Protein AF-A0A955BHY4-F1 (afdb_monomer_lite)

Sequence (265 aa):
LHGEVRPVQAACFPPLAINIERQMTSEPHLRPLYDAADTMLAEPGVLSNSILLGFPYADVAEMGSATLVVADNDSALAADGANRLGERMWQMQQSFVAQLVEIDEAIDRALASPGPACLLEMGDNVGGGSPADSTFLAAALHRRRVADSFVCLFDPNSVEQARRAGVGARLRMTVGGKSDDQHGQPIADEFTVLGLYEGRFHEPQPRHGGFTNYDQGATAIVRCNAGLTVMLTSRRMPPFSLRQLTSCGLEPTQFRILVAKGVNA

Foldseek 3Di:
DPPPFDKDKDKDFQAAAFDPLLPPCPDPLNVVLVVLQVVLCPDPFWPHKDWANAQCPDPDPSGGIMIMTIGGVDNPSNHVSNVVSSVVVNVSRVSRDDDDDDLVRQVVVLLPDPFEAEAEPAVQAVVSVHPQQACPNVVVCLVVLPAQEEEEHADQPVLVVLVVQDAQGKDWDFGGPPPDVRRDGTDTAIKGWHFKDQQWDADPFAWPPRDGIDGQGIWTWIAGPSRYIYIYGNHDDACRDPCSQVVGVHDSRSGSYYYGHHNDD

Structure (mmCIF, N/CA/C/O backbone):
data_AF-A0A955BHY4-F1
#
_entry.id   AF-A0A955BHY4-F1
#
loop_
_atom_site.group_PDB
_atom_site.id
_atom_site.type_symbol
_atom_site.label_atom_id
_atom_site.label_alt_id
_atom_site.label_comp_id
_atom_site.label_asym_id
_atom_site.label_entity_id
_atom_site.label_seq_id
_atom_site.pdbx_PDB_ins_code
_atom_site.Cartn_x
_atom_site.Cartn_y
_atom_site.Cartn_z
_atom_site.occupancy
_atom_site.B_iso_or_equiv
_atom_site.auth_seq_id
_atom_site.auth_comp_id
_atom_site.auth_asym_id
_atom_site.auth_atom_id
_atom_site.pdbx_PDB_model_num
ATOM 1 N N . LEU A 1 1 ? 13.225 14.559 -33.178 1.00 70.06 1 LEU A N 1
ATOM 2 C CA . LEU A 1 1 ? 12.464 15.449 -34.096 1.00 70.06 1 LEU A CA 1
ATOM 3 C C . LEU A 1 1 ? 13.356 16.121 -35.143 1.00 70.06 1 LEU A C 1
ATOM 5 O O . LEU A 1 1 ? 12.912 16.255 -36.271 1.00 70.06 1 LEU A O 1
ATOM 9 N N . HIS A 1 2 ? 14.609 16.465 -34.820 1.00 90.06 2 HIS A N 1
ATOM 10 C CA . HIS A 1 2 ? 15.578 17.035 -35.774 1.00 90.06 2 HIS A CA 1
ATOM 11 C C . HIS A 1 2 ? 16.194 16.032 -36.776 1.00 90.06 2 HIS A C 1
ATOM 13 O O . HIS A 1 2 ? 16.928 16.441 -37.665 1.00 90.06 2 HIS A O 1
ATOM 19 N N . GLY A 1 3 ? 15.887 14.731 -36.668 1.00 89.25 3 GLY A N 1
ATOM 20 C CA . GLY A 1 3 ? 16.383 13.694 -37.589 1.00 89.25 3 GLY A CA 1
ATOM 21 C C . GLY A 1 3 ? 17.824 13.234 -37.340 1.00 89.25 3 GLY A C 1
ATOM 22 O O . GLY A 1 3 ? 18.375 12.516 -38.167 1.00 89.25 3 GLY A O 1
ATOM 23 N N . GLU A 1 4 ? 18.416 13.636 -36.214 1.00 94.25 4 GLU A N 1
ATOM 24 C CA . GLU A 1 4 ? 19.804 13.332 -35.830 1.00 94.25 4 GLU A CA 1
ATOM 25 C C . GLU A 1 4 ? 20.015 11.872 -35.409 1.00 94.25 4 GLU A C 1
ATOM 27 O O . GLU A 1 4 ? 21.121 11.364 -35.525 1.00 94.25 4 GLU A O 1
ATOM 32 N N . VAL A 1 5 ? 18.946 11.204 -34.967 1.00 95.69 5 VAL A N 1
ATOM 33 C CA . VAL A 1 5 ? 18.917 9.782 -34.603 1.00 95.69 5 VAL A CA 1
ATOM 34 C C . VAL A 1 5 ? 17.773 9.082 -35.334 1.00 95.69 5 VAL A C 1
ATOM 36 O O . VAL A 1 5 ? 16.725 9.685 -35.603 1.00 95.69 5 VAL A O 1
ATOM 39 N N . ARG A 1 6 ? 17.952 7.797 -35.632 1.00 96.88 6 ARG A N 1
ATOM 40 C CA . ARG A 1 6 ? 16.959 6.886 -36.214 1.00 96.88 6 ARG A CA 1
ATOM 41 C C . ARG A 1 6 ? 16.679 5.760 -35.213 1.00 96.88 6 ARG A C 1
ATOM 43 O O . ARG A 1 6 ? 17.235 4.673 -35.346 1.00 96.88 6 ARG A O 1
ATOM 50 N N . PRO A 1 7 ? 15.838 6.003 -34.197 1.00 97.69 7 PRO A N 1
ATOM 51 C CA . PRO A 1 7 ? 15.624 5.042 -33.127 1.00 97.69 7 PRO A CA 1
ATOM 52 C C . PRO A 1 7 ? 15.001 3.747 -33.657 1.00 97.69 7 PRO A C 1
ATOM 54 O O . PRO A 1 7 ? 13.982 3.766 -34.349 1.00 97.69 7 PRO A O 1
ATOM 57 N N . VAL A 1 8 ? 15.603 2.625 -33.284 1.00 98.38 8 VAL A N 1
ATOM 58 C CA . VAL A 1 8 ? 15.072 1.269 -33.449 1.00 98.38 8 VAL A CA 1
ATOM 59 C C . VAL A 1 8 ? 15.015 0.607 -32.080 1.00 98.38 8 VAL A C 1
ATOM 61 O O . VAL A 1 8 ? 15.827 0.915 -31.212 1.00 98.38 8 VAL A O 1
ATOM 64 N N . GLN A 1 9 ? 14.047 -0.280 -31.864 1.00 98.50 9 GLN A N 1
ATOM 65 C CA . GLN A 1 9 ? 13.826 -0.892 -30.556 1.00 98.50 9 GLN A CA 1
ATOM 66 C C . GLN A 1 9 ? 13.678 -2.404 -30.656 1.00 98.50 9 GLN A C 1
ATOM 68 O O . GLN A 1 9 ? 13.140 -2.918 -31.639 1.00 98.50 9 GLN A O 1
ATOM 73 N N . ALA A 1 10 ? 14.098 -3.097 -29.606 1.00 98.75 10 ALA A N 1
ATOM 74 C CA . ALA A 1 10 ? 13.847 -4.516 -29.416 1.00 98.75 10 ALA A CA 1
ATOM 75 C C . ALA A 1 10 ? 13.500 -4.786 -27.952 1.00 98.75 10 ALA A C 1
ATOM 77 O O . ALA A 1 10 ? 13.927 -4.051 -27.059 1.00 98.75 10 ALA A O 1
ATOM 78 N N . ALA A 1 11 ? 12.718 -5.838 -27.721 1.00 98.31 11 ALA A N 1
ATOM 79 C CA . ALA A 1 11 ? 12.292 -6.245 -26.393 1.00 98.31 11 ALA A CA 1
ATOM 80 C C . ALA A 1 11 ? 12.569 -7.731 -26.150 1.00 98.31 11 ALA A C 1
ATOM 82 O O . ALA A 1 11 ? 12.515 -8.535 -27.082 1.00 98.31 11 ALA A O 1
ATOM 83 N N . CYS A 1 12 ? 12.825 -8.080 -24.892 1.00 98.25 12 CYS A N 1
ATOM 84 C CA . CYS A 1 12 ? 12.909 -9.453 -24.408 1.00 98.25 12 CYS A CA 1
ATOM 85 C C . CYS A 1 12 ? 11.803 -9.687 -23.371 1.00 98.25 12 CYS A C 1
ATOM 87 O O . CYS A 1 12 ? 11.542 -8.820 -22.536 1.00 98.25 12 CYS A O 1
ATOM 89 N N . PHE A 1 13 ? 11.164 -10.857 -23.425 1.00 97.06 13 PHE A N 1
ATOM 90 C CA . PHE A 1 13 ? 10.025 -11.236 -22.581 1.00 97.06 13 PHE A CA 1
ATOM 91 C C . PHE A 1 13 ? 10.371 -12.504 -21.787 1.00 97.06 13 PHE A C 1
ATOM 93 O O . PHE A 1 13 ? 9.958 -13.603 -22.172 1.00 97.06 13 PHE A O 1
ATOM 100 N N . PRO A 1 14 ? 11.200 -12.406 -20.731 1.00 95.75 14 PRO A N 1
ATOM 101 C CA . PRO A 1 14 ? 11.510 -13.558 -19.897 1.00 95.75 14 PRO A CA 1
ATOM 102 C C . PRO A 1 14 ? 10.225 -14.106 -19.244 1.00 95.75 14 PRO A C 1
ATOM 104 O O . PRO A 1 14 ? 9.412 -13.320 -18.754 1.00 95.75 14 PRO A O 1
ATOM 107 N N . PRO A 1 15 ? 10.024 -15.437 -19.200 1.00 92.00 15 PRO A N 1
ATOM 108 C CA . PRO A 1 15 ? 8.783 -16.049 -18.722 1.00 92.00 15 PRO A CA 1
ATOM 109 C C . PRO A 1 15 ? 8.729 -16.091 -17.187 1.00 92.00 15 PRO A C 1
ATOM 111 O O . PRO A 1 15 ? 8.699 -17.160 -16.579 1.00 92.00 15 PRO A O 1
ATOM 114 N N . LEU A 1 16 ? 8.762 -14.924 -16.547 1.00 93.44 16 LEU A N 1
ATOM 115 C CA . LEU A 1 16 ? 8.724 -14.772 -15.096 1.00 93.44 16 LEU A CA 1
ATOM 116 C C . LEU A 1 16 ? 7.720 -13.694 -14.681 1.00 93.44 16 LEU A C 1
ATOM 118 O O . LEU A 1 16 ? 7.457 -12.744 -15.418 1.00 93.44 16 LEU A O 1
ATOM 122 N N . ALA A 1 17 ? 7.202 -13.843 -13.464 1.00 93.06 17 ALA A N 1
ATOM 123 C CA . ALA A 1 17 ? 6.428 -12.828 -12.765 1.00 93.06 17 ALA A CA 1
ATOM 124 C C . ALA A 1 17 ? 7.152 -12.468 -11.464 1.00 93.06 17 ALA A C 1
ATOM 126 O O . ALA A 1 17 ? 7.609 -13.348 -10.732 1.00 93.06 17 ALA A O 1
ATOM 127 N N . ILE A 1 18 ? 7.259 -11.172 -11.177 1.00 94.50 18 ILE A N 1
ATOM 128 C CA . ILE A 1 18 ? 7.928 -10.655 -9.980 1.00 94.50 18 ILE A CA 1
ATOM 129 C C . ILE A 1 18 ? 6.861 -10.343 -8.942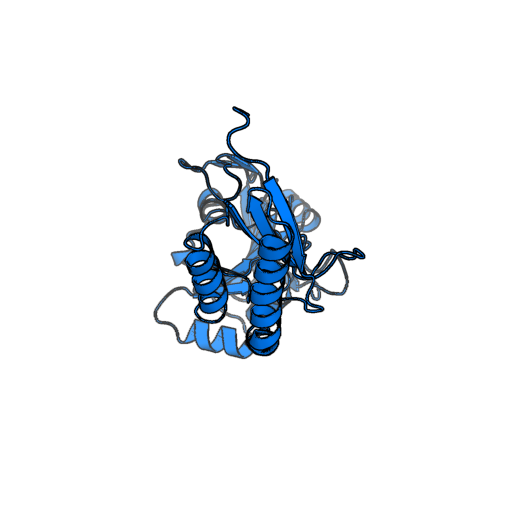 1.00 94.50 18 ILE A C 1
ATOM 131 O O . ILE A 1 18 ? 5.950 -9.554 -9.210 1.00 94.50 18 ILE A O 1
ATOM 135 N N . ASN A 1 19 ? 6.977 -10.938 -7.753 1.00 93.38 19 ASN A N 1
ATOM 136 C CA . ASN A 1 19 ? 6.062 -10.624 -6.663 1.00 93.38 19 ASN A CA 1
ATOM 137 C C . ASN A 1 19 ? 6.138 -9.125 -6.327 1.00 93.38 19 ASN A C 1
ATOM 139 O O . ASN A 1 19 ? 7.227 -8.556 -6.308 1.00 93.38 19 ASN A O 1
ATOM 143 N N . ILE A 1 20 ? 4.999 -8.487 -6.045 1.00 91.12 20 ILE A N 1
ATOM 144 C CA . ILE A 1 20 ? 4.932 -7.040 -5.802 1.00 91.12 20 ILE A CA 1
ATOM 145 C C . ILE A 1 20 ? 5.844 -6.577 -4.651 1.00 91.12 20 ILE A C 1
ATOM 147 O O . ILE A 1 20 ? 6.414 -5.492 -4.741 1.00 91.12 20 ILE A O 1
ATOM 151 N N . GLU A 1 21 ? 6.052 -7.409 -3.618 1.00 91.88 21 GLU A N 1
ATOM 152 C CA . GLU A 1 21 ? 6.992 -7.140 -2.508 1.00 91.88 21 GLU A CA 1
ATOM 153 C C . GLU A 1 21 ? 8.424 -6.958 -3.009 1.00 91.88 21 GLU A C 1
ATOM 155 O O . GLU A 1 21 ? 9.203 -6.178 -2.471 1.00 91.88 21 GLU A O 1
ATOM 160 N N . ARG A 1 22 ? 8.756 -7.614 -4.117 1.00 93.44 22 ARG A N 1
ATOM 161 C CA . ARG A 1 22 ? 10.078 -7.580 -4.721 1.00 93.44 22 ARG A CA 1
ATOM 162 C C . ARG A 1 22 ? 10.234 -6.512 -5.791 1.00 93.44 22 ARG A C 1
ATOM 164 O O . ARG A 1 22 ? 11.262 -6.525 -6.455 1.00 93.44 22 ARG A O 1
ATOM 171 N N . GLN A 1 23 ? 9.292 -5.582 -5.958 1.00 93.50 23 GLN A N 1
ATOM 172 C CA . GLN A 1 23 ? 9.355 -4.564 -7.017 1.00 93.50 23 GLN A CA 1
ATOM 173 C C . GLN A 1 23 ? 9.966 -3.210 -6.601 1.00 93.50 23 GLN A C 1
ATOM 175 O O . GLN A 1 23 ? 10.068 -2.305 -7.429 1.00 93.50 23 GLN A O 1
ATOM 180 N N . MET A 1 24 ? 10.409 -3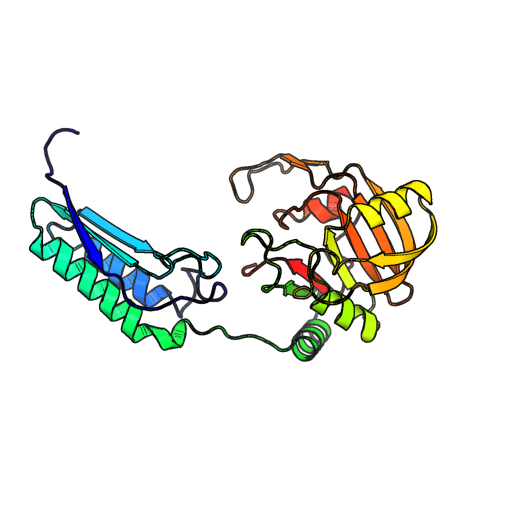.039 -5.348 1.00 91.75 24 MET A N 1
ATOM 181 C CA . MET A 1 24 ? 11.085 -1.806 -4.921 1.00 91.75 24 MET A CA 1
ATOM 182 C C . MET A 1 24 ? 12.490 -1.707 -5.539 1.00 91.75 24 MET A C 1
ATOM 184 O O . MET A 1 24 ? 13.396 -2.463 -5.197 1.00 91.75 24 MET A O 1
ATOM 188 N N . THR A 1 25 ? 12.684 -0.757 -6.455 1.00 92.31 25 THR A N 1
ATOM 189 C CA . THR A 1 25 ? 13.892 -0.670 -7.299 1.00 92.31 25 THR A CA 1
ATOM 190 C C . THR A 1 25 ? 15.172 -0.313 -6.543 1.00 92.31 25 THR A C 1
ATOM 192 O O . THR A 1 25 ? 16.267 -0.603 -7.021 1.00 92.31 25 THR A O 1
ATOM 195 N N . SER A 1 26 ? 15.056 0.287 -5.356 1.00 90.56 26 SER A N 1
ATOM 196 C CA . SER A 1 26 ? 16.191 0.616 -4.489 1.00 90.56 26 SER A CA 1
ATOM 197 C C . SER A 1 26 ? 16.675 -0.551 -3.624 1.00 90.56 26 SER A C 1
ATOM 199 O O . SER A 1 26 ? 17.729 -0.435 -3.001 1.00 90.56 26 SER A O 1
ATOM 201 N N . GLU A 1 27 ? 15.926 -1.655 -3.554 1.00 92.00 27 GLU A N 1
ATOM 202 C CA . GLU A 1 27 ? 16.271 -2.795 -2.703 1.00 92.00 27 GLU A CA 1
ATOM 203 C C . GLU A 1 27 ? 17.402 -3.656 -3.306 1.00 92.00 27 GLU A C 1
ATOM 205 O O . GLU A 1 27 ? 17.502 -3.799 -4.534 1.00 92.00 27 GLU A O 1
ATOM 210 N N . PRO A 1 28 ? 18.254 -4.289 -2.472 1.00 93.19 28 PRO A N 1
ATOM 211 C CA . PRO A 1 28 ? 19.425 -5.035 -2.934 1.00 93.19 28 PRO A CA 1
ATOM 212 C C . PRO A 1 28 ? 19.122 -6.192 -3.890 1.00 93.19 28 PRO A C 1
ATOM 214 O O . PRO A 1 28 ? 19.986 -6.554 -4.687 1.00 93.19 28 PRO A O 1
ATOM 217 N N . HIS A 1 29 ? 17.927 -6.788 -3.830 1.00 92.00 29 HIS A N 1
ATOM 218 C CA . HIS A 1 29 ? 17.557 -7.911 -4.698 1.00 92.00 29 HIS A CA 1
ATOM 219 C C . HIS A 1 29 ? 17.237 -7.491 -6.137 1.00 92.00 29 HIS A C 1
ATOM 221 O O . HIS A 1 29 ? 17.309 -8.342 -7.024 1.00 92.00 29 HIS A O 1
ATOM 227 N N . LEU A 1 30 ? 16.903 -6.214 -6.375 1.00 92.94 30 LEU A N 1
ATOM 228 C CA . LEU A 1 30 ? 16.622 -5.654 -7.704 1.00 92.94 30 LEU A CA 1
ATOM 229 C C . LEU A 1 30 ? 17.738 -4.754 -8.226 1.00 92.94 30 LEU A C 1
ATOM 231 O O . LEU A 1 30 ? 17.970 -4.707 -9.435 1.00 92.94 30 LEU A O 1
ATOM 235 N N . ARG A 1 31 ? 18.450 -4.063 -7.333 1.00 95.06 31 ARG A N 1
ATOM 236 C CA . ARG A 1 31 ? 19.495 -3.096 -7.684 1.00 95.06 31 ARG A CA 1
ATOM 237 C C . ARG A 1 31 ? 20.509 -3.599 -8.731 1.00 95.06 31 ARG A C 1
ATOM 239 O O . ARG A 1 31 ? 20.754 -2.861 -9.682 1.00 95.06 31 ARG A O 1
ATOM 246 N N . PRO A 1 32 ? 21.020 -4.849 -8.681 1.00 95.81 32 PRO A N 1
ATOM 247 C CA . PRO A 1 32 ? 21.962 -5.348 -9.685 1.00 95.81 32 PRO A CA 1
ATOM 248 C C . PRO A 1 32 ? 21.421 -5.408 -11.121 1.00 95.81 32 PRO A C 1
ATOM 250 O O . PRO A 1 32 ? 22.225 -5.510 -12.053 1.00 95.81 32 PRO A O 1
ATOM 253 N N . LEU A 1 33 ? 20.098 -5.422 -11.318 1.00 96.75 33 LEU A N 1
ATOM 254 C CA . LEU A 1 33 ? 19.471 -5.363 -12.641 1.00 96.75 33 LEU A CA 1
ATOM 255 C C . LEU A 1 33 ? 19.480 -3.928 -13.182 1.00 96.75 33 LEU A C 1
ATOM 257 O O . LEU A 1 33 ? 19.831 -3.718 -14.340 1.00 96.75 33 LEU A O 1
ATOM 261 N N . TYR A 1 34 ? 19.166 -2.950 -12.328 1.00 96.88 34 TYR A N 1
ATOM 262 C CA . TYR A 1 34 ? 19.205 -1.529 -12.678 1.00 96.88 34 TYR A CA 1
ATOM 263 C C . TYR A 1 34 ? 20.638 -1.024 -12.880 1.00 96.88 34 TYR A C 1
ATOM 265 O O . TYR A 1 34 ? 20.888 -0.347 -13.867 1.00 96.88 34 TYR A O 1
ATOM 273 N N . ASP A 1 35 ? 21.606 -1.460 -12.067 1.00 97.06 35 ASP A N 1
ATOM 274 C CA . ASP A 1 35 ? 23.026 -1.129 -12.278 1.00 97.06 35 ASP A CA 1
ATOM 275 C C . ASP A 1 35 ? 23.525 -1.615 -13.662 1.00 97.06 35 ASP A C 1
ATOM 277 O O . ASP A 1 35 ? 24.334 -0.958 -14.324 1.00 97.06 35 ASP A O 1
ATOM 281 N N . ALA A 1 36 ? 23.035 -2.773 -14.126 1.00 97.69 36 ALA A N 1
ATOM 282 C CA . ALA A 1 36 ? 23.360 -3.303 -15.452 1.00 97.69 36 ALA A CA 1
ATOM 283 C C . ALA A 1 36 ? 22.698 -2.495 -16.579 1.00 97.69 36 ALA A C 1
ATOM 285 O O . ALA A 1 36 ? 23.328 -2.261 -17.611 1.00 97.69 36 ALA A O 1
ATOM 286 N N . ALA A 1 37 ? 21.459 -2.045 -16.375 1.00 98.00 37 ALA A N 1
ATOM 287 C CA . ALA A 1 37 ? 20.775 -1.143 -17.293 1.00 98.00 37 ALA A CA 1
ATOM 288 C C . ALA A 1 37 ? 21.479 0.223 -17.375 1.00 98.00 37 ALA A C 1
ATOM 290 O O . ALA A 1 37 ? 21.737 0.704 -18.476 1.00 98.00 37 ALA A O 1
ATOM 291 N N . ASP A 1 38 ? 21.890 0.801 -16.247 1.00 98.06 38 ASP A N 1
ATOM 292 C CA . ASP A 1 38 ? 22.629 2.068 -16.212 1.00 98.06 38 ASP A CA 1
ATOM 293 C C . ASP A 1 38 ? 23.987 1.952 -16.916 1.00 98.06 38 ASP A C 1
ATOM 295 O O . ASP A 1 38 ? 24.368 2.823 -17.696 1.00 98.06 38 ASP A O 1
ATOM 299 N N . THR A 1 39 ? 24.699 0.839 -16.708 1.00 98.38 39 THR A N 1
ATOM 300 C CA . THR A 1 39 ? 25.969 0.567 -17.401 1.00 98.38 39 THR A CA 1
ATOM 301 C C . THR A 1 39 ? 25.778 0.497 -18.919 1.00 98.38 39 THR A C 1
ATOM 303 O O . THR A 1 39 ? 26.589 1.040 -19.667 1.00 98.38 39 THR A O 1
ATOM 306 N N . MET A 1 40 ? 24.691 -0.127 -19.385 1.00 98.50 40 MET A N 1
ATOM 307 C CA . MET A 1 40 ? 24.377 -0.253 -20.812 1.00 98.50 40 MET A CA 1
ATOM 308 C C . MET A 1 40 ? 24.132 1.102 -21.490 1.00 98.50 40 MET A C 1
ATOM 310 O O . MET A 1 40 ? 24.411 1.241 -22.676 1.00 98.50 40 MET A O 1
ATOM 314 N N . LEU A 1 41 ? 23.663 2.122 -20.762 1.00 98.25 41 LEU A N 1
ATOM 315 C CA . LEU A 1 41 ? 23.465 3.467 -21.322 1.00 98.25 41 LEU A CA 1
ATOM 316 C C . LEU A 1 41 ? 24.779 4.152 -21.736 1.00 98.25 41 LEU A C 1
ATOM 318 O O . LEU A 1 41 ? 24.745 5.135 -22.473 1.00 98.25 41 LEU A O 1
ATOM 322 N N . ALA A 1 42 ? 25.932 3.653 -21.283 1.00 98.00 42 ALA A N 1
ATOM 323 C CA . ALA A 1 42 ? 27.241 4.134 -21.720 1.00 98.00 42 ALA A CA 1
ATOM 324 C C . ALA A 1 42 ? 27.733 3.468 -23.022 1.00 98.00 42 ALA A C 1
ATOM 326 O O . ALA A 1 42 ? 28.757 3.886 -23.568 1.00 98.00 42 ALA A O 1
ATOM 327 N N . GLU A 1 43 ? 27.047 2.432 -23.518 1.00 97.75 43 GLU A N 1
ATOM 328 C CA . GLU A 1 43 ? 27.421 1.735 -24.750 1.00 97.75 43 GLU A CA 1
ATOM 329 C C . GLU A 1 43 ? 27.104 2.613 -25.980 1.00 97.75 43 GLU A C 1
ATOM 331 O O . GLU A 1 43 ? 25.964 3.059 -26.146 1.00 97.75 43 GLU A O 1
ATOM 336 N N . PRO A 1 44 ? 28.083 2.884 -26.870 1.00 97.94 44 PRO A N 1
ATOM 337 C CA . PRO A 1 44 ? 27.847 3.701 -28.057 1.00 97.94 44 PRO A CA 1
ATOM 338 C C . PRO A 1 44 ? 26.704 3.154 -28.919 1.00 97.94 44 PRO A C 1
ATOM 340 O O . PRO A 1 44 ? 26.708 1.986 -29.297 1.00 97.94 44 PRO A O 1
ATOM 343 N N . GLY A 1 45 ? 25.746 4.018 -29.256 1.00 97.69 45 GLY A N 1
ATOM 344 C CA . GLY A 1 45 ? 24.576 3.661 -30.062 1.00 97.69 45 GLY A CA 1
ATOM 345 C C . GLY A 1 45 ? 23.341 3.268 -29.249 1.00 97.69 45 GLY A C 1
ATOM 346 O O . GLY A 1 45 ? 22.249 3.280 -29.814 1.00 97.69 45 GLY A O 1
ATOM 347 N N . VAL A 1 46 ? 23.460 3.000 -27.942 1.00 98.56 46 VAL A N 1
ATOM 348 C CA . VAL A 1 46 ? 22.295 2.833 -27.057 1.00 98.56 46 VAL A CA 1
ATOM 349 C C . VAL A 1 46 ? 21.717 4.207 -26.722 1.00 98.56 46 VAL A C 1
ATOM 351 O O . VAL A 1 46 ? 22.402 5.084 -26.206 1.00 98.56 46 VAL A O 1
ATOM 354 N N . LEU A 1 47 ? 20.433 4.400 -27.021 1.00 98.31 47 LEU A N 1
ATOM 355 C CA . LEU A 1 47 ? 19.705 5.643 -26.757 1.00 98.31 47 LEU A CA 1
ATOM 356 C C . LEU A 1 47 ? 18.938 5.589 -25.433 1.00 98.31 47 LEU A C 1
ATOM 358 O O . LEU A 1 47 ? 18.794 6.604 -24.756 1.00 98.31 47 LEU A O 1
ATOM 362 N N . SER A 1 48 ? 18.387 4.424 -25.092 1.00 98.56 48 SER A N 1
ATOM 363 C CA . SER A 1 48 ? 17.606 4.219 -23.872 1.00 98.56 48 SER A CA 1
ATOM 364 C C . SER A 1 48 ? 17.419 2.730 -23.589 1.00 98.56 48 SER A C 1
ATOM 366 O O . SER A 1 48 ? 17.523 1.896 -24.490 1.00 98.56 48 SER A O 1
ATOM 368 N N . ASN A 1 49 ? 17.074 2.401 -22.349 1.00 98.62 49 ASN A N 1
ATOM 369 C CA . ASN A 1 49 ? 16.541 1.101 -21.985 1.00 98.62 49 ASN A CA 1
ATOM 370 C C . ASN A 1 49 ? 15.416 1.244 -20.949 1.00 98.62 49 ASN A C 1
ATOM 372 O O . ASN A 1 49 ? 15.193 2.307 -20.368 1.00 98.62 49 ASN A O 1
ATOM 376 N N . SER A 1 50 ? 14.638 0.183 -20.768 1.00 98.38 50 SER A N 1
ATOM 377 C CA . SER A 1 50 ? 13.573 0.116 -19.773 1.00 98.38 50 SER A CA 1
ATOM 378 C C . SER A 1 50 ? 13.449 -1.298 -19.228 1.00 98.38 50 SER A C 1
ATOM 380 O O . SER A 1 50 ? 13.507 -2.275 -19.976 1.00 98.38 50 SER A O 1
ATOM 382 N N . ILE A 1 51 ? 13.243 -1.391 -17.917 1.00 98.00 51 ILE A N 1
ATOM 383 C CA . ILE A 1 51 ? 12.925 -2.626 -17.204 1.00 98.00 51 ILE A CA 1
ATOM 384 C C . ILE A 1 51 ? 11.459 -2.542 -16.784 1.00 98.00 51 ILE A C 1
ATOM 386 O O . ILE A 1 51 ? 11.074 -1.654 -16.024 1.00 98.00 51 ILE A O 1
ATOM 390 N N . LEU A 1 52 ? 10.645 -3.468 -17.280 1.00 96.81 52 LEU A N 1
ATOM 391 C CA . LEU A 1 52 ? 9.234 -3.593 -16.954 1.00 96.81 52 LEU A CA 1
ATOM 392 C C . LEU A 1 52 ? 9.074 -4.800 -16.029 1.00 96.81 52 LEU A C 1
ATOM 394 O O . LEU A 1 52 ? 9.207 -5.940 -16.463 1.00 96.81 52 LEU A O 1
ATOM 398 N N . LEU A 1 53 ? 8.796 -4.554 -14.748 1.00 95.88 53 LEU A N 1
ATOM 399 C CA . LEU A 1 53 ? 8.660 -5.622 -13.746 1.00 95.88 53 LEU A CA 1
ATOM 400 C C . LEU A 1 53 ? 7.321 -6.373 -13.851 1.00 95.88 53 LEU A C 1
ATOM 402 O O . LEU A 1 53 ? 7.199 -7.486 -13.344 1.00 95.88 53 LEU A O 1
ATOM 406 N N . GLY A 1 54 ? 6.347 -5.792 -14.556 1.00 93.88 54 GLY A N 1
ATOM 407 C CA . GLY A 1 54 ? 5.008 -6.349 -14.726 1.00 93.88 54 GLY A CA 1
ATOM 408 C C . GLY A 1 54 ? 4.080 -6.053 -13.550 1.00 93.88 54 GLY A C 1
ATOM 409 O O . GLY A 1 54 ? 4.507 -5.613 -12.482 1.00 93.88 54 GLY A O 1
ATOM 410 N N . PHE A 1 55 ? 2.788 -6.303 -13.751 1.00 93.50 55 PHE A N 1
ATOM 411 C CA . PHE A 1 55 ? 1.774 -6.196 -12.707 1.00 93.50 55 PHE A CA 1
ATOM 412 C C . PHE A 1 55 ? 1.176 -7.587 -12.450 1.00 93.50 55 PHE A C 1
ATOM 414 O O . PHE A 1 55 ? 0.339 -8.032 -13.236 1.00 93.50 55 PHE A O 1
ATOM 421 N N . PRO A 1 56 ? 1.601 -8.295 -11.383 1.00 91.50 56 PRO A N 1
ATOM 422 C CA . PRO A 1 56 ? 1.280 -9.714 -11.191 1.00 91.50 56 PRO A CA 1
ATOM 423 C C . PRO A 1 56 ? -0.206 -9.990 -10.907 1.00 91.50 56 PRO A C 1
ATOM 425 O O . PRO A 1 56 ? -0.607 -11.147 -10.860 1.00 91.50 56 PRO A O 1
ATOM 428 N N . TYR A 1 57 ? -1.021 -8.947 -10.719 1.00 91.06 57 TYR A N 1
ATOM 429 C CA . TYR A 1 57 ? -2.466 -9.056 -10.502 1.00 91.06 57 TYR A CA 1
ATOM 430 C C . TYR A 1 57 ? -3.295 -8.839 -11.779 1.00 91.06 57 TYR A C 1
ATOM 432 O O . TYR A 1 57 ? -4.522 -8.883 -11.720 1.00 91.06 57 TYR A O 1
ATOM 440 N N . ALA A 1 58 ? -2.663 -8.581 -12.931 1.00 92.56 58 ALA A N 1
ATOM 441 C CA . ALA A 1 58 ? -3.371 -8.467 -14.203 1.00 92.56 58 ALA A CA 1
ATOM 442 C C . ALA A 1 58 ? -3.669 -9.846 -14.806 1.00 92.56 58 ALA A C 1
ATOM 444 O O . ALA A 1 58 ? -2.745 -10.590 -15.127 1.00 92.56 58 ALA A O 1
ATOM 445 N N . ASP A 1 59 ? -4.945 -10.137 -15.059 1.00 93.75 59 ASP A N 1
ATOM 446 C CA . ASP A 1 59 ? -5.368 -11.289 -15.866 1.00 93.75 59 ASP A CA 1
ATOM 447 C C . ASP A 1 59 ? -5.395 -10.914 -17.359 1.00 93.75 59 ASP A C 1
ATOM 449 O O . ASP A 1 59 ? -6.445 -10.653 -17.948 1.00 93.75 59 ASP A O 1
ATOM 453 N N . VAL A 1 60 ? -4.205 -10.771 -17.950 1.00 94.12 60 VAL A N 1
ATOM 454 C CA . VAL A 1 60 ? -4.008 -10.441 -19.373 1.00 94.12 60 VAL A CA 1
ATOM 455 C C . VAL A 1 60 ? -2.917 -11.322 -19.978 1.00 94.12 60 VAL A C 1
ATOM 457 O O . VAL A 1 60 ? -2.018 -11.778 -19.273 1.00 94.12 60 VAL A O 1
ATOM 460 N N . ALA A 1 61 ? -2.965 -11.546 -21.293 1.00 92.25 61 ALA A N 1
ATOM 461 C CA . ALA A 1 61 ? -2.011 -12.415 -21.988 1.00 92.25 61 ALA A CA 1
ATOM 462 C C . ALA A 1 61 ? -0.564 -11.896 -21.915 1.00 92.25 61 ALA A C 1
ATOM 464 O O . ALA A 1 61 ? 0.383 -12.675 -21.953 1.00 92.25 61 ALA A O 1
ATOM 465 N N . GLU A 1 62 ? -0.402 -10.580 -21.798 1.00 90.69 62 GLU A N 1
ATOM 466 C CA . GLU A 1 62 ? 0.873 -9.875 -21.705 1.00 90.69 62 GLU A CA 1
ATOM 467 C C . GLU A 1 62 ? 1.443 -9.835 -20.277 1.00 90.69 62 GLU A C 1
ATOM 469 O O . GLU A 1 62 ? 2.480 -9.207 -20.057 1.00 90.69 62 GLU A O 1
ATOM 474 N N . MET A 1 63 ? 0.775 -10.453 -19.292 1.00 93.88 63 MET A N 1
ATOM 475 C CA . MET A 1 63 ? 1.256 -10.464 -17.912 1.00 93.88 63 MET A CA 1
ATOM 476 C C . MET A 1 63 ? 2.613 -11.170 -17.837 1.00 93.88 63 MET A C 1
ATOM 478 O O . MET A 1 63 ? 2.759 -12.343 -18.178 1.00 93.88 63 MET A O 1
ATOM 482 N N . GLY A 1 64 ? 3.611 -10.424 -17.376 1.00 94.19 64 GLY A N 1
ATOM 483 C CA . GLY A 1 64 ? 4.985 -10.874 -17.224 1.00 94.19 64 GLY A CA 1
ATOM 484 C C . GLY A 1 64 ? 5.926 -9.685 -17.097 1.00 94.19 64 GLY A C 1
ATOM 485 O O . GLY A 1 64 ? 5.495 -8.528 -17.033 1.00 94.19 64 GLY A O 1
ATOM 486 N N . SER A 1 65 ? 7.221 -9.970 -17.054 1.00 96.56 65 SER A N 1
ATOM 487 C CA . SER A 1 65 ? 8.262 -8.946 -17.093 1.00 96.56 65 SER A CA 1
ATOM 488 C C . SER A 1 65 ? 8.848 -8.802 -18.498 1.00 96.56 65 SER A C 1
ATOM 490 O O . SER A 1 65 ? 8.835 -9.735 -19.300 1.00 96.56 65 SER A O 1
ATOM 492 N N . ALA A 1 66 ? 9.378 -7.621 -18.801 1.00 97.44 66 ALA A N 1
ATOM 493 C CA . ALA A 1 66 ? 10.020 -7.343 -20.076 1.00 97.44 66 ALA A CA 1
ATOM 494 C C . ALA A 1 66 ? 11.210 -6.398 -19.914 1.00 97.44 66 ALA A C 1
ATOM 496 O O . ALA A 1 66 ? 11.287 -5.600 -18.978 1.00 97.44 66 ALA A O 1
ATOM 497 N N . THR A 1 67 ? 12.129 -6.459 -20.866 1.00 98.44 67 THR A N 1
ATOM 498 C CA . THR A 1 67 ? 13.189 -5.467 -21.044 1.00 98.44 67 THR A CA 1
ATOM 499 C C . THR A 1 67 ? 13.068 -4.881 -22.440 1.00 98.44 67 THR A C 1
ATOM 501 O O . THR A 1 67 ? 12.722 -5.585 -23.386 1.00 98.44 67 THR A O 1
ATOM 504 N N . LEU A 1 68 ? 13.319 -3.584 -22.576 1.00 98.69 68 LEU A N 1
ATOM 505 C CA . LEU A 1 68 ? 13.265 -2.860 -23.844 1.00 98.69 68 LEU A CA 1
ATOM 506 C C . LEU A 1 68 ? 14.565 -2.080 -23.999 1.00 98.69 68 LEU A C 1
ATOM 508 O O . LEU A 1 68 ? 14.989 -1.414 -23.057 1.00 98.69 68 LEU A O 1
ATOM 512 N N . VAL A 1 69 ? 15.173 -2.130 -25.178 1.00 98.88 69 VAL A N 1
ATOM 513 C CA . VAL A 1 69 ? 16.336 -1.306 -25.522 1.00 98.88 69 VAL 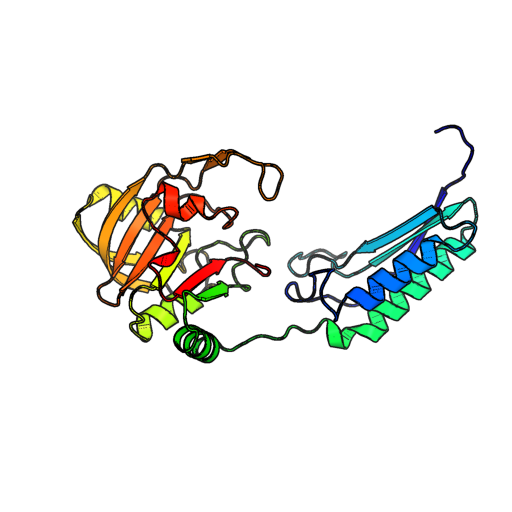A CA 1
ATOM 514 C C . VAL A 1 69 ? 16.050 -0.566 -26.816 1.00 98.88 69 VAL A C 1
ATOM 516 O O . VAL A 1 69 ? 15.499 -1.132 -27.762 1.00 98.88 69 VAL A O 1
ATOM 519 N N . VAL A 1 70 ? 16.420 0.711 -26.838 1.00 98.75 70 VAL A N 1
ATOM 520 C CA . VAL A 1 70 ? 16.334 1.593 -27.999 1.00 98.75 70 VAL A CA 1
ATOM 521 C C . VAL A 1 70 ? 17.753 1.952 -28.421 1.00 98.75 70 VAL A C 1
ATOM 523 O O . VAL A 1 70 ? 18.529 2.444 -27.603 1.00 98.75 70 VAL A O 1
ATOM 526 N N . ALA A 1 71 ? 18.082 1.735 -29.690 1.00 98.69 71 ALA A N 1
ATOM 527 C CA . ALA A 1 71 ? 19.381 2.042 -30.280 1.00 98.69 71 ALA A CA 1
ATOM 528 C C . ALA A 1 71 ? 19.239 2.956 -31.506 1.00 98.69 71 ALA A C 1
ATOM 530 O O . ALA A 1 71 ? 18.158 3.067 -32.088 1.00 98.69 71 ALA A O 1
ATOM 531 N N . ASP A 1 72 ? 20.323 3.614 -31.909 1.00 98.44 72 ASP A N 1
ATOM 532 C CA . ASP A 1 72 ? 20.358 4.466 -33.098 1.00 98.44 72 ASP A CA 1
ATOM 533 C C . ASP A 1 72 ? 20.707 3.662 -34.355 1.00 98.44 72 ASP A C 1
ATOM 535 O O . ASP A 1 72 ? 21.852 3.275 -34.570 1.00 98.44 72 ASP A O 1
ATOM 539 N N . ASN A 1 73 ? 19.704 3.408 -35.195 1.00 97.88 73 ASN A N 1
ATOM 540 C CA . ASN A 1 73 ? 19.812 2.720 -36.482 1.00 97.88 73 ASN A CA 1
ATOM 541 C C . ASN A 1 73 ? 20.483 1.330 -36.434 1.00 97.88 73 ASN A C 1
ATOM 543 O O . ASN A 1 73 ? 20.900 0.820 -37.474 1.00 97.88 73 ASN A O 1
ATOM 547 N N . ASP A 1 74 ? 20.570 0.709 -35.256 1.00 98.50 74 ASP A N 1
ATOM 548 C CA . ASP A 1 74 ? 21.204 -0.591 -35.043 1.00 98.50 74 ASP A CA 1
ATOM 549 C C . ASP A 1 74 ? 20.246 -1.558 -34.332 1.00 98.50 74 ASP A C 1
ATOM 551 O O . ASP A 1 74 ? 20.111 -1.588 -33.108 1.00 98.50 74 ASP A O 1
ATOM 555 N N . SER A 1 75 ? 19.528 -2.354 -35.128 1.00 98.44 75 SER A N 1
ATOM 556 C CA . SER A 1 75 ? 18.563 -3.325 -34.595 1.00 98.44 75 SER A CA 1
ATOM 557 C C . SER A 1 75 ? 19.238 -4.510 -33.901 1.00 98.44 75 SER A C 1
ATOM 559 O O . SER A 1 75 ? 18.618 -5.130 -33.039 1.00 98.44 75 SER A O 1
ATOM 561 N N . ALA A 1 76 ? 20.488 -4.828 -34.258 1.00 98.69 76 ALA A N 1
ATOM 562 C CA . ALA A 1 76 ? 21.229 -5.918 -33.635 1.00 98.69 76 ALA A CA 1
ATOM 563 C C . ALA A 1 76 ? 21.684 -5.518 -32.227 1.00 98.69 76 ALA A C 1
ATOM 565 O O . ALA A 1 76 ? 21.484 -6.292 -31.294 1.00 98.69 76 ALA A O 1
ATOM 566 N N . LEU A 1 77 ? 22.188 -4.289 -32.062 1.00 98.75 77 LEU A N 1
ATOM 567 C CA . LEU A 1 77 ? 22.527 -3.720 -30.757 1.00 98.75 77 LEU A CA 1
ATOM 568 C C . LEU A 1 77 ? 21.306 -3.660 -29.830 1.00 98.75 77 LEU A C 1
ATOM 570 O O . LEU A 1 77 ? 21.386 -4.081 -28.677 1.00 98.75 77 LEU A O 1
ATOM 574 N N . ALA A 1 78 ? 20.157 -3.194 -30.335 1.00 98.81 78 ALA A N 1
ATOM 575 C CA . ALA A 1 78 ? 18.923 -3.175 -29.548 1.00 98.81 78 ALA A CA 1
ATOM 576 C C . ALA A 1 78 ? 18.512 -4.588 -29.092 1.00 98.81 78 ALA A C 1
ATOM 578 O O . ALA A 1 78 ? 18.161 -4.787 -27.928 1.00 98.81 78 ALA A O 1
ATOM 579 N N . ALA A 1 79 ? 18.563 -5.577 -29.993 1.00 98.81 79 ALA A N 1
ATOM 580 C CA . ALA A 1 79 ? 18.189 -6.955 -29.679 1.00 98.81 79 ALA A CA 1
ATOM 581 C C . ALA A 1 79 ? 19.148 -7.610 -28.671 1.00 98.81 79 ALA A C 1
ATOM 583 O O . ALA A 1 79 ? 18.687 -8.242 -27.720 1.00 98.81 79 ALA A O 1
ATOM 584 N N . ASP A 1 80 ? 20.460 -7.430 -28.845 1.00 98.75 80 ASP A N 1
ATOM 585 C CA . ASP A 1 80 ? 21.481 -7.924 -27.914 1.00 98.75 80 ASP A CA 1
ATOM 586 C C . ASP A 1 80 ? 21.302 -7.321 -26.516 1.00 98.75 80 ASP A C 1
ATOM 588 O O . ASP A 1 80 ? 21.209 -8.053 -25.530 1.00 98.75 80 ASP A O 1
ATOM 592 N N . GLY A 1 81 ? 21.152 -5.996 -26.426 1.00 98.75 81 GLY A N 1
ATOM 593 C CA . GLY A 1 81 ? 20.943 -5.310 -25.153 1.00 98.75 81 GLY A CA 1
ATOM 594 C C . GLY A 1 81 ? 19.677 -5.784 -24.432 1.00 98.75 81 GLY A C 1
ATOM 595 O O . GLY A 1 81 ? 19.714 -6.096 -23.238 1.00 98.75 81 GLY A O 1
ATOM 596 N N . ALA A 1 82 ? 18.556 -5.903 -25.153 1.00 98.81 82 ALA A N 1
ATOM 597 C CA . ALA A 1 82 ? 17.308 -6.391 -24.574 1.00 98.81 82 ALA A CA 1
ATOM 598 C C . ALA A 1 82 ? 17.465 -7.819 -24.029 1.00 98.81 82 ALA A C 1
ATOM 600 O O . ALA A 1 82 ? 17.077 -8.081 -22.887 1.00 98.81 82 ALA A O 1
ATOM 601 N N . ASN A 1 83 ? 18.099 -8.715 -24.792 1.00 98.75 83 ASN A N 1
ATOM 602 C CA . ASN A 1 83 ? 18.358 -10.091 -24.369 1.00 98.75 83 ASN A CA 1
ATOM 603 C C . ASN A 1 83 ? 19.316 -10.165 -23.175 1.00 98.75 83 ASN A C 1
ATOM 605 O O . ASN A 1 83 ? 19.011 -10.871 -22.222 1.00 98.75 83 ASN A O 1
ATOM 609 N N . ARG A 1 84 ? 20.408 -9.387 -23.147 1.00 98.56 84 ARG A N 1
ATOM 610 C CA . ARG A 1 84 ? 21.343 -9.335 -22.004 1.00 98.56 84 ARG A CA 1
ATOM 611 C C . ARG A 1 84 ? 20.646 -8.931 -20.705 1.00 98.56 84 ARG A C 1
ATOM 613 O O . ARG A 1 84 ? 20.876 -9.545 -19.661 1.00 98.56 84 ARG A O 1
ATOM 620 N N . LEU A 1 85 ? 19.778 -7.916 -20.753 1.00 98.69 85 LEU A N 1
ATOM 621 C CA . LEU A 1 85 ? 18.987 -7.516 -19.585 1.00 98.69 85 LEU A CA 1
ATOM 622 C C . LEU A 1 85 ? 17.938 -8.577 -19.221 1.00 98.69 85 LEU A C 1
ATOM 624 O O . LEU A 1 85 ? 17.758 -8.867 -18.039 1.00 98.69 85 LEU A O 1
ATOM 628 N N . GLY A 1 86 ? 17.272 -9.174 -20.214 1.00 98.38 86 GLY A N 1
ATOM 629 C CA . GLY A 1 86 ? 16.264 -10.217 -20.009 1.00 98.38 86 GLY A CA 1
ATOM 630 C C . GLY A 1 86 ? 16.848 -11.494 -19.397 1.00 98.38 86 GLY A C 1
ATOM 631 O O . GLY A 1 86 ? 16.297 -12.031 -18.439 1.00 98.38 86 GLY A O 1
ATOM 632 N N . GLU A 1 87 ? 18.008 -11.941 -19.875 1.00 98.19 87 GLU A N 1
ATOM 633 C CA . GLU A 1 87 ? 18.757 -13.073 -19.322 1.00 98.19 87 GLU A CA 1
ATOM 634 C C . GLU A 1 87 ? 19.204 -12.803 -17.888 1.00 98.19 87 GLU A C 1
ATOM 636 O O . GLU A 1 87 ? 19.057 -13.668 -17.024 1.00 98.19 87 GLU A O 1
ATOM 641 N N . ARG A 1 88 ? 19.704 -11.595 -17.602 1.00 97.62 88 ARG A N 1
ATOM 642 C CA . ARG A 1 88 ? 20.074 -11.209 -16.236 1.00 97.62 88 ARG A CA 1
ATOM 643 C C . ARG A 1 88 ? 18.864 -11.217 -15.307 1.00 97.62 88 ARG A C 1
ATOM 645 O O . ARG A 1 88 ? 18.954 -11.751 -14.205 1.00 97.62 88 ARG A O 1
ATOM 652 N N . MET A 1 89 ? 17.729 -10.685 -15.759 1.00 97.69 89 MET A N 1
ATOM 653 C CA . MET A 1 89 ? 16.471 -10.746 -15.017 1.00 97.69 89 MET A CA 1
ATOM 654 C C . MET A 1 89 ? 16.058 -12.204 -14.754 1.00 97.69 89 MET A C 1
ATOM 656 O O . MET A 1 89 ? 15.759 -12.561 -13.619 1.00 97.69 89 MET A O 1
ATOM 660 N N . TRP A 1 90 ? 16.127 -13.079 -15.760 1.00 97.31 90 TRP A N 1
ATOM 661 C CA . TRP A 1 90 ? 15.831 -14.506 -15.607 1.00 97.31 90 TRP A CA 1
ATOM 662 C C . TRP A 1 90 ? 16.770 -15.215 -14.616 1.00 97.31 90 TRP A C 1
ATOM 664 O O . TRP A 1 90 ? 16.318 -15.988 -13.773 1.00 97.31 90 TRP A O 1
ATOM 674 N N . GLN A 1 91 ? 18.072 -14.921 -14.648 1.00 97.00 91 GLN A N 1
ATOM 675 C CA . GLN A 1 91 ? 19.045 -15.459 -13.686 1.00 97.00 91 GLN A CA 1
ATOM 676 C C . GLN A 1 91 ? 18.742 -15.029 -12.243 1.00 97.00 91 GLN A C 1
ATOM 678 O O . GLN A 1 91 ? 19.040 -15.764 -11.301 1.00 97.00 91 GLN A O 1
ATOM 683 N N . MET A 1 92 ? 18.113 -13.865 -12.067 1.00 95.69 92 MET A N 1
ATOM 684 C CA . MET A 1 92 ? 17.697 -13.326 -10.773 1.00 95.69 92 MET A CA 1
ATOM 685 C C . MET A 1 92 ? 16.339 -13.861 -10.289 1.00 95.69 92 MET A C 1
ATOM 687 O O . MET A 1 92 ? 15.931 -13.514 -9.191 1.00 95.69 92 MET A O 1
ATOM 691 N N . GLN A 1 93 ? 15.650 -14.748 -11.020 1.00 94.62 93 GLN A N 1
ATOM 692 C CA . GLN A 1 93 ? 14.279 -15.191 -10.695 1.00 94.62 93 GLN A CA 1
ATOM 693 C C . GLN A 1 93 ? 14.048 -15.617 -9.230 1.00 94.62 93 GLN A C 1
ATOM 695 O O . GLN A 1 93 ? 12.983 -15.370 -8.672 1.00 94.62 93 GLN A O 1
ATOM 700 N N . GLN A 1 94 ? 15.046 -16.222 -8.575 1.00 95.00 94 GLN A N 1
ATOM 701 C CA . GLN A 1 94 ? 14.931 -16.648 -7.175 1.00 95.00 94 GLN A CA 1
ATOM 702 C C . GLN A 1 94 ? 14.900 -15.467 -6.192 1.00 95.00 94 GLN A C 1
ATOM 704 O O . GLN A 1 94 ? 14.299 -15.577 -5.126 1.00 95.00 94 GLN A O 1
ATOM 709 N N . SER A 1 95 ? 15.501 -14.325 -6.539 1.00 94.06 95 SER A N 1
ATOM 710 C CA . SER A 1 95 ? 15.446 -13.111 -5.718 1.00 94.06 95 SER A CA 1
ATOM 711 C C . SER A 1 95 ? 14.094 -12.389 -5.810 1.00 94.06 95 SER A C 1
ATOM 713 O O . SER A 1 95 ? 13.804 -11.534 -4.977 1.00 94.06 95 SER A O 1
ATOM 715 N N . PHE A 1 96 ? 13.245 -12.765 -6.774 1.00 94.06 96 PHE A N 1
ATOM 716 C CA . PHE A 1 96 ? 11.911 -12.193 -6.997 1.00 94.06 96 PHE A CA 1
ATOM 717 C C . PHE A 1 96 ? 10.781 -12.931 -6.268 1.00 94.06 96 PHE A C 1
ATOM 719 O O . PHE A 1 96 ? 9.625 -12.503 -6.321 1.00 94.06 96 PHE A O 1
ATOM 726 N N . VAL A 1 97 ? 11.107 -14.008 -5.550 1.00 93.50 97 VAL A N 1
ATOM 727 C CA . VAL A 1 97 ? 10.177 -14.692 -4.646 1.00 93.50 97 VAL A CA 1
ATOM 728 C C . VAL A 1 97 ? 10.031 -13.871 -3.366 1.00 93.50 97 VAL A C 1
ATOM 730 O O . VAL A 1 97 ? 11.036 -13.456 -2.778 1.00 93.50 97 VAL A O 1
ATOM 733 N N . ALA A 1 98 ? 8.787 -13.637 -2.942 1.00 90.94 98 ALA A N 1
ATOM 734 C CA . ALA A 1 98 ? 8.507 -12.827 -1.764 1.00 90.94 98 ALA A CA 1
ATOM 735 C C . ALA A 1 98 ? 9.010 -13.460 -0.468 1.00 90.94 98 ALA A C 1
ATOM 737 O O . ALA A 1 98 ? 8.954 -14.678 -0.285 1.00 90.94 98 ALA A O 1
ATOM 738 N N . GLN A 1 99 ? 9.443 -12.606 0.455 1.00 90.25 99 GLN A N 1
ATOM 739 C CA . GLN A 1 99 ? 9.731 -12.984 1.836 1.00 90.25 99 GLN A CA 1
ATOM 740 C C . GLN A 1 99 ? 8.627 -12.460 2.747 1.00 90.25 99 GLN A C 1
ATOM 742 O O . GLN A 1 99 ? 8.622 -11.299 3.148 1.00 90.25 99 GLN A O 1
ATOM 747 N N . LEU A 1 100 ? 7.677 -13.337 3.063 1.00 90.88 100 LEU A N 1
ATOM 748 C CA . LEU A 1 100 ? 6.523 -13.009 3.893 1.00 90.88 100 LEU A CA 1
ATOM 749 C C . LEU A 1 100 ? 6.761 -13.421 5.348 1.00 90.88 100 LEU A C 1
ATOM 751 O O . LEU A 1 100 ? 7.530 -14.337 5.636 1.00 90.88 100 LEU A O 1
ATOM 755 N N . VAL A 1 101 ? 6.083 -12.727 6.257 1.00 93.06 101 VAL A N 1
ATOM 756 C CA . VAL A 1 101 ? 6.094 -13.005 7.696 1.00 93.06 101 VAL A CA 1
ATOM 757 C C . VAL A 1 101 ? 4.691 -13.436 8.094 1.00 93.06 101 VAL A C 1
ATOM 759 O O . VAL A 1 101 ? 3.715 -12.792 7.705 1.00 93.06 101 VAL A O 1
ATOM 762 N N . GLU A 1 102 ? 4.589 -14.504 8.881 1.00 96.00 102 GLU A N 1
ATOM 763 C CA . GLU A 1 102 ? 3.308 -14.957 9.416 1.00 96.00 102 GLU A CA 1
ATOM 764 C C . GLU A 1 102 ? 2.684 -13.891 10.325 1.00 96.00 102 GLU A C 1
ATOM 766 O O . GLU A 1 102 ? 3.376 -13.190 11.066 1.00 96.00 102 GLU A O 1
ATOM 771 N N . ILE A 1 103 ? 1.355 -13.777 10.299 1.00 97.44 103 ILE A N 1
ATOM 772 C CA . ILE A 1 103 ? 0.631 -12.688 10.974 1.00 97.44 103 ILE A CA 1
ATOM 773 C C . ILE A 1 103 ? 0.945 -12.625 12.475 1.00 97.44 103 ILE A C 1
ATOM 775 O O . ILE A 1 103 ? 1.214 -11.547 13.009 1.00 97.44 103 ILE A O 1
ATOM 779 N N . ASP A 1 104 ? 0.912 -13.766 13.165 1.00 97.56 104 ASP A N 1
ATOM 780 C CA . ASP A 1 104 ? 1.159 -13.796 14.609 1.00 97.56 104 ASP A CA 1
ATOM 781 C C . ASP A 1 104 ? 2.616 -13.442 14.948 1.00 97.56 104 ASP A C 1
ATOM 783 O O . ASP A 1 104 ? 2.848 -12.700 15.904 1.00 97.56 104 ASP A O 1
ATOM 787 N N . GLU A 1 105 ? 3.576 -13.868 14.121 1.00 97.75 105 GLU A N 1
ATOM 788 C CA . GLU A 1 105 ? 4.987 -13.493 14.266 1.00 97.75 105 GLU A CA 1
ATOM 789 C C . GLU A 1 105 ? 5.193 -11.987 14.028 1.00 97.75 105 GLU A C 1
ATOM 791 O O . GLU A 1 105 ? 5.906 -11.320 14.781 1.00 97.75 105 GLU A O 1
ATOM 796 N N . ALA A 1 106 ? 4.538 -11.416 13.013 1.00 97.25 106 ALA A N 1
ATOM 797 C CA . ALA A 1 106 ? 4.601 -9.985 12.728 1.00 97.25 106 ALA A CA 1
ATOM 798 C C . ALA A 1 106 ? 4.062 -9.150 13.903 1.00 97.25 106 ALA A C 1
ATOM 800 O O . ALA A 1 106 ? 4.669 -8.142 14.279 1.00 97.25 106 ALA A O 1
ATOM 801 N N . ILE A 1 107 ? 2.964 -9.594 14.526 1.00 98.12 107 ILE A N 1
ATOM 802 C CA . ILE A 1 107 ? 2.414 -8.964 15.732 1.00 98.12 107 ILE A CA 1
ATOM 803 C C . ILE A 1 107 ? 3.394 -9.088 16.906 1.00 98.12 107 ILE A C 1
ATOM 805 O O . ILE A 1 107 ? 3.616 -8.098 17.601 1.00 98.12 107 ILE A O 1
ATOM 809 N N . ASP A 1 108 ? 4.021 -10.248 17.120 1.00 98.12 108 ASP A N 1
ATOM 810 C CA . ASP A 1 108 ? 5.008 -10.430 18.196 1.00 98.12 108 ASP A CA 1
ATOM 811 C C . ASP A 1 108 ? 6.202 -9.483 18.038 1.00 98.12 108 ASP A C 1
ATOM 813 O O . ASP A 1 108 ? 6.593 -8.791 18.982 1.00 98.12 108 ASP A O 1
ATOM 817 N N . ARG A 1 109 ? 6.736 -9.378 16.817 1.00 97.50 109 ARG A N 1
ATOM 818 C CA . ARG A 1 109 ? 7.826 -8.451 16.480 1.00 97.50 109 ARG A CA 1
ATOM 819 C C . ARG A 1 109 ? 7.422 -6.995 16.704 1.00 97.50 109 ARG A C 1
ATOM 821 O O . ARG A 1 109 ? 8.188 -6.228 17.286 1.00 97.50 109 ARG A O 1
ATOM 828 N N . ALA A 1 110 ? 6.213 -6.616 16.292 1.00 97.31 110 ALA A N 1
ATOM 829 C CA . ALA A 1 110 ? 5.670 -5.280 16.522 1.00 97.31 110 ALA A CA 1
ATOM 830 C C . ALA A 1 110 ? 5.521 -4.964 18.021 1.00 97.31 110 ALA A C 1
ATOM 832 O O . ALA A 1 110 ? 5.897 -3.880 18.467 1.00 97.31 110 ALA A O 1
ATOM 833 N N . LEU A 1 111 ? 5.043 -5.923 18.819 1.00 96.88 111 LEU A N 1
ATOM 834 C CA . LEU A 1 111 ? 4.903 -5.789 20.271 1.00 96.88 111 LEU A CA 1
ATOM 835 C C . LEU A 1 111 ? 6.238 -5.779 21.026 1.00 96.88 111 LEU A C 1
ATOM 837 O O . LEU A 1 111 ? 6.271 -5.283 22.153 1.00 96.88 111 LEU A O 1
ATOM 841 N N . ALA A 1 112 ? 7.324 -6.267 20.432 1.00 97.00 112 ALA A N 1
ATOM 842 C CA . ALA A 1 112 ? 8.671 -6.168 20.994 1.00 97.00 112 ALA A CA 1
ATOM 843 C C . ALA A 1 112 ? 9.391 -4.846 20.641 1.00 97.00 112 ALA A C 1
ATOM 845 O O . ALA A 1 112 ? 10.369 -4.488 21.294 1.00 97.00 112 ALA A O 1
ATOM 846 N N . SER A 1 113 ? 8.919 -4.101 19.633 1.00 95.19 113 SER A N 1
ATOM 847 C CA . SER A 1 113 ? 9.532 -2.838 19.181 1.00 95.19 113 SER A CA 1
ATOM 848 C C . SER A 1 113 ? 9.398 -1.715 20.225 1.00 95.19 113 SER A C 1
ATOM 850 O O . SER A 1 113 ? 8.341 -1.588 20.826 1.00 95.19 113 SER A O 1
ATOM 852 N N . PRO A 1 114 ? 10.373 -0.822 20.448 1.00 92.00 114 PRO A N 1
ATOM 853 C CA . PRO A 1 114 ? 10.262 0.226 21.475 1.00 92.00 114 PRO A CA 1
ATOM 854 C C . PRO A 1 114 ? 9.183 1.297 21.209 1.00 92.00 114 PRO A C 1
ATOM 856 O O . PRO A 1 114 ? 8.827 2.030 22.127 1.00 92.00 114 PRO A O 1
ATOM 859 N N . GLY A 1 115 ? 8.653 1.406 19.986 1.00 92.69 115 GLY A N 1
ATOM 860 C CA . GLY A 1 115 ? 7.663 2.422 19.606 1.00 92.69 115 GLY A CA 1
ATOM 861 C C . GLY A 1 115 ? 6.557 1.882 18.695 1.00 92.69 115 GLY A C 1
ATOM 862 O O . GLY A 1 115 ? 6.525 0.676 18.439 1.00 92.69 115 GLY A O 1
ATOM 863 N N . PRO A 1 116 ? 5.642 2.746 18.214 1.00 95.12 116 PRO A N 1
ATOM 864 C CA . PRO A 1 116 ? 4.582 2.359 17.287 1.00 95.12 116 PRO A CA 1
ATOM 865 C C . PRO A 1 116 ? 5.124 1.562 16.100 1.00 95.12 116 PRO A C 1
ATOM 867 O O . PRO A 1 116 ? 6.126 1.943 15.494 1.00 95.12 116 PRO A O 1
ATOM 870 N N . ALA A 1 117 ? 4.456 0.461 15.769 1.00 96.81 117 ALA A N 1
ATOM 871 C CA . ALA A 1 117 ? 4.789 -0.359 14.613 1.00 96.81 117 ALA A CA 1
ATOM 872 C C . ALA A 1 117 ? 3.680 -0.257 13.562 1.00 96.81 117 ALA A C 1
ATOM 874 O O . ALA A 1 117 ? 2.500 -0.330 13.897 1.00 96.81 117 ALA A O 1
ATOM 875 N N . CYS A 1 118 ? 4.056 -0.117 12.293 1.00 96.25 118 CYS A N 1
ATOM 876 C CA . CYS A 1 118 ? 3.127 -0.200 11.171 1.00 96.25 118 CYS A CA 1
ATOM 877 C C . CYS A 1 118 ? 3.311 -1.553 10.477 1.00 96.25 118 CYS A C 1
ATOM 879 O O . CYS A 1 118 ? 4.397 -1.850 9.984 1.00 96.25 118 CYS A O 1
ATOM 881 N N . LEU A 1 119 ? 2.266 -2.375 10.467 1.00 96.81 119 LEU A N 1
ATOM 882 C CA . LEU A 1 119 ? 2.211 -3.626 9.722 1.00 96.81 119 LEU A CA 1
ATOM 883 C C . LEU A 1 119 ? 1.593 -3.355 8.351 1.00 96.81 119 LEU A C 1
ATOM 885 O O . LEU A 1 119 ? 0.503 -2.788 8.258 1.00 96.81 119 LEU A O 1
ATOM 889 N N . LEU A 1 120 ? 2.290 -3.768 7.295 1.00 94.44 120 LEU A N 1
ATOM 890 C CA . LEU A 1 120 ? 1.814 -3.624 5.925 1.00 94.44 120 LEU A CA 1
ATOM 891 C C . LEU A 1 120 ? 1.005 -4.857 5.510 1.00 94.44 120 LEU A C 1
ATOM 893 O O . LEU A 1 120 ? 1.529 -5.968 5.442 1.00 94.44 120 LEU A O 1
ATOM 897 N N . GLU A 1 121 ? -0.281 -4.662 5.227 1.00 94.25 121 GLU A N 1
ATOM 898 C CA . GLU A 1 121 ? -1.174 -5.697 4.707 1.00 94.25 121 GLU A CA 1
ATOM 899 C C . GLU A 1 121 ? -1.049 -5.773 3.182 1.00 94.25 121 GLU A C 1
ATOM 901 O O . GLU A 1 121 ? -1.824 -5.167 2.441 1.00 94.25 121 GLU A O 1
ATOM 906 N N . MET A 1 122 ? -0.042 -6.509 2.707 1.00 91.38 122 MET A N 1
ATOM 907 C CA . MET A 1 122 ? 0.281 -6.570 1.275 1.00 91.38 122 MET A CA 1
ATOM 908 C C . MET A 1 122 ? -0.827 -7.199 0.422 1.00 91.38 122 MET A C 1
ATOM 910 O O . MET A 1 122 ? -1.016 -6.795 -0.725 1.00 91.38 122 MET A O 1
ATOM 914 N N . GLY A 1 123 ? -1.554 -8.173 0.983 1.00 91.00 123 GLY A N 1
ATOM 915 C CA . GLY A 1 123 ? -2.638 -8.884 0.296 1.00 91.00 123 GLY A CA 1
ATOM 916 C C . GLY A 1 123 ? -3.849 -8.005 -0.028 1.00 91.00 123 GLY A C 1
ATOM 917 O O . GLY A 1 123 ? -4.605 -8.326 -0.935 1.00 91.00 123 GLY A O 1
ATOM 918 N N . ASP A 1 124 ? -3.998 -6.868 0.654 1.00 95.19 124 ASP A N 1
ATOM 919 C CA . ASP A 1 124 ? -5.062 -5.896 0.397 1.00 95.19 124 ASP A CA 1
ATOM 920 C C . ASP A 1 124 ? -4.484 -4.528 0.029 1.00 95.19 124 ASP A C 1
ATOM 922 O O . ASP A 1 124 ? -4.835 -3.491 0.588 1.00 95.19 124 ASP A O 1
ATOM 926 N N . ASN A 1 125 ? -3.540 -4.518 -0.910 1.00 93.38 125 ASN A N 1
ATOM 927 C CA . ASN A 1 125 ? -2.971 -3.287 -1.433 1.00 93.38 125 ASN A CA 1
ATOM 928 C C . ASN A 1 125 ? -3.975 -2.563 -2.348 1.00 93.38 125 ASN A C 1
ATOM 930 O O . ASN A 1 125 ? -4.095 -2.870 -3.534 1.00 93.38 125 ASN A O 1
ATOM 934 N N . VAL A 1 126 ? -4.634 -1.528 -1.823 1.00 93.62 126 VAL A N 1
ATOM 935 C CA . VAL A 1 126 ? -5.624 -0.716 -2.559 1.00 93.62 126 VAL A CA 1
ATOM 936 C C . VAL A 1 126 ? -5.048 -0.107 -3.844 1.00 93.62 126 VAL A C 1
ATOM 938 O O . VAL A 1 126 ? -5.740 -0.023 -4.856 1.00 93.62 126 VAL A O 1
ATOM 941 N N . GLY A 1 127 ? -3.770 0.294 -3.834 1.00 89.00 127 GLY A N 1
ATOM 942 C CA . GLY A 1 127 ? -3.089 0.804 -5.030 1.00 89.00 127 GLY A CA 1
ATOM 943 C C . GLY A 1 127 ? -2.895 -0.262 -6.116 1.00 89.00 127 GLY A C 1
ATOM 944 O O . GLY A 1 127 ? -2.793 0.073 -7.290 1.00 89.00 127 GLY A O 1
ATOM 945 N N . GLY A 1 128 ? -2.892 -1.538 -5.724 1.00 89.31 128 GLY A N 1
ATOM 946 C CA . GLY A 1 128 ? -2.891 -2.707 -6.602 1.00 89.31 128 GLY A CA 1
ATOM 947 C C . GLY A 1 128 ? -4.289 -3.227 -6.9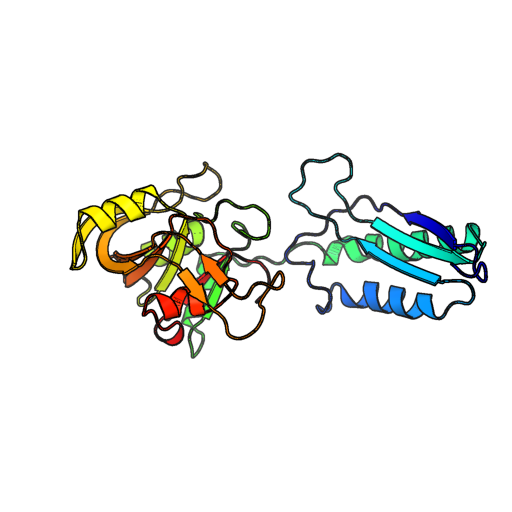53 1.00 89.31 128 GLY A C 1
ATOM 948 O O . GLY A 1 128 ? -4.398 -4.323 -7.485 1.00 89.31 128 GLY A O 1
ATOM 949 N N . GLY A 1 129 ? -5.358 -2.478 -6.663 1.00 92.06 129 GLY A N 1
ATOM 950 C CA . GLY A 1 129 ? -6.727 -2.839 -7.050 1.00 92.06 129 GLY A CA 1
ATOM 951 C C . GLY A 1 129 ? -7.505 -3.684 -6.036 1.00 92.06 129 GLY A C 1
ATOM 952 O O . GLY A 1 129 ? -8.649 -4.039 -6.319 1.00 92.06 129 GLY A O 1
ATOM 953 N N . SER A 1 130 ? -6.938 -3.967 -4.860 1.00 94.88 130 SER A N 1
ATOM 954 C CA . SER A 1 130 ? -7.619 -4.699 -3.785 1.00 94.88 130 SER A CA 1
ATOM 955 C C . SER A 1 130 ? -8.797 -3.904 -3.175 1.00 94.88 130 SER A C 1
ATOM 957 O O . SER A 1 130 ? -8.863 -2.671 -3.298 1.00 94.88 130 SER A O 1
ATOM 959 N N . PRO A 1 131 ? -9.766 -4.576 -2.524 1.00 96.44 131 PRO A N 1
ATOM 960 C CA . PRO A 1 131 ? -11.033 -3.969 -2.122 1.00 96.44 131 PRO A CA 1
ATOM 961 C C . PRO A 1 131 ? -10.965 -3.040 -0.900 1.00 96.44 131 PRO A C 1
ATOM 963 O O . PRO A 1 131 ? -11.929 -2.300 -0.673 1.00 96.44 131 PRO A O 1
ATOM 966 N N . ALA A 1 132 ? -9.841 -3.013 -0.180 1.00 97.69 132 ALA A N 1
ATOM 967 C CA . ALA A 1 132 ? -9.574 -2.194 1.000 1.00 97.69 132 ALA A CA 1
ATOM 968 C C . ALA A 1 132 ? -10.333 -2.596 2.277 1.00 97.69 132 ALA A C 1
ATOM 970 O O . ALA A 1 132 ? -10.426 -1.793 3.209 1.00 97.69 132 ALA A O 1
ATOM 971 N N . ASP A 1 133 ? -10.890 -3.802 2.346 1.00 98.19 133 ASP A N 1
ATOM 972 C CA . ASP A 1 133 ? -11.670 -4.281 3.488 1.00 98.19 133 ASP A CA 1
ATOM 973 C C . ASP A 1 133 ? -11.146 -5.575 4.119 1.00 98.19 133 ASP A C 1
ATOM 975 O O . ASP A 1 133 ? -11.839 -6.150 4.955 1.00 98.19 133 ASP A O 1
ATOM 979 N N . SER A 1 134 ? -9.913 -5.988 3.800 1.00 98.12 134 SER A N 1
ATOM 980 C CA . SER A 1 134 ? -9.291 -7.162 4.417 1.00 98.12 134 SER A CA 1
ATOM 981 C C . SER A 1 134 ? -9.217 -7.070 5.927 1.00 98.12 134 SER A C 1
ATOM 983 O O . SER A 1 134 ? -8.842 -6.031 6.485 1.00 98.12 134 SER A O 1
ATOM 985 N N . THR A 1 135 ? -9.554 -8.185 6.573 1.00 98.12 135 THR A N 1
ATOM 986 C CA . THR A 1 135 ? -9.603 -8.305 8.026 1.00 98.12 135 THR A CA 1
ATOM 987 C C . THR A 1 135 ? -8.520 -9.197 8.607 1.00 98.12 135 THR A C 1
ATOM 989 O O . THR A 1 135 ? -8.464 -9.284 9.825 1.00 98.12 135 THR A O 1
ATOM 992 N N . PHE A 1 136 ? -7.642 -9.847 7.836 1.00 98.19 136 PHE A N 1
ATOM 993 C CA . PHE A 1 136 ? -6.715 -10.845 8.395 1.00 98.19 136 PHE A CA 1
ATOM 994 C C . PHE A 1 136 ? -5.859 -10.311 9.554 1.00 98.19 136 PHE A C 1
ATOM 996 O O . PHE A 1 136 ? -5.855 -10.897 10.643 1.00 98.19 136 PHE A O 1
ATOM 1003 N N . LEU A 1 137 ? -5.190 -9.166 9.367 1.00 97.94 137 LEU A N 1
ATOM 1004 C CA . LEU A 1 137 ? -4.416 -8.536 10.445 1.00 97.94 137 LEU A CA 1
ATOM 1005 C C . LEU A 1 137 ? -5.323 -7.985 11.551 1.00 97.94 137 LEU A C 1
ATOM 1007 O O . LEU A 1 137 ? -5.055 -8.191 12.735 1.00 97.94 137 LEU A O 1
ATOM 1011 N N . ALA A 1 138 ? -6.426 -7.329 11.186 1.00 97.81 138 ALA A N 1
ATOM 1012 C CA . ALA A 1 138 ? -7.376 -6.765 12.145 1.00 97.81 138 ALA A CA 1
ATOM 1013 C C . ALA A 1 138 ? -8.006 -7.837 13.055 1.00 97.81 138 ALA A C 1
ATOM 1015 O O . ALA A 1 138 ? -8.133 -7.637 14.261 1.00 97.81 138 ALA A O 1
ATOM 1016 N N . ALA A 1 139 ? -8.348 -8.996 12.499 1.00 97.69 139 ALA A N 1
ATOM 1017 C CA . ALA A 1 139 ? -8.920 -10.138 13.194 1.00 97.69 139 ALA A CA 1
ATOM 1018 C C . ALA A 1 139 ? -7.890 -10.788 14.122 1.00 97.69 139 ALA A C 1
ATOM 1020 O O . ALA A 1 139 ? -8.239 -11.196 15.228 1.00 97.69 139 ALA A O 1
ATOM 1021 N N . ALA A 1 140 ? -6.615 -10.846 13.726 1.00 98.00 140 ALA A N 1
ATOM 1022 C CA . ALA A 1 140 ? -5.549 -11.317 14.605 1.00 98.00 140 ALA A CA 1
ATOM 1023 C C . ALA A 1 140 ? -5.311 -10.359 15.785 1.00 98.00 140 ALA A C 1
ATOM 1025 O O . ALA A 1 140 ? -5.249 -10.807 16.932 1.00 98.00 140 ALA A O 1
ATOM 1026 N N . LEU A 1 141 ? -5.263 -9.046 15.534 1.00 98.19 141 LEU A N 1
ATOM 1027 C CA . LEU A 1 141 ? -5.162 -8.020 16.581 1.00 98.19 141 LEU A CA 1
ATOM 1028 C C . LEU A 1 141 ? -6.358 -8.073 17.543 1.00 98.19 141 LEU A C 1
ATOM 1030 O O . LEU A 1 141 ? -6.177 -8.033 18.762 1.00 98.19 141 LEU A O 1
ATOM 1034 N N . HIS A 1 142 ? -7.567 -8.236 16.999 1.00 97.56 142 HIS A N 1
ATOM 1035 C CA . HIS A 1 142 ? -8.812 -8.406 17.750 1.00 97.56 142 HIS A CA 1
ATOM 1036 C C . HIS A 1 142 ? -8.793 -9.664 18.626 1.00 97.56 142 HIS A C 1
ATOM 1038 O O . HIS A 1 142 ? -8.960 -9.565 19.843 1.00 97.56 142 HIS A O 1
ATOM 1044 N N . ARG A 1 143 ? -8.501 -10.831 18.036 1.00 96.94 143 ARG A N 1
ATOM 1045 C CA . ARG A 1 143 ? -8.395 -12.127 18.729 1.00 96.94 143 ARG A CA 1
ATOM 1046 C C . ARG A 1 143 ? -7.400 -12.067 19.884 1.00 96.94 143 ARG A C 1
ATOM 1048 O O . ARG A 1 143 ? -7.669 -12.592 20.962 1.00 96.94 143 ARG A O 1
ATOM 1055 N N . ARG A 1 144 ? -6.253 -11.422 19.660 1.00 97.06 144 ARG A N 1
ATOM 1056 C CA . ARG A 1 144 ? -5.177 -11.270 20.647 1.00 97.06 144 ARG A CA 1
ATOM 1057 C C . ARG A 1 144 ? -5.412 -10.135 21.646 1.00 97.06 144 ARG A C 1
ATOM 1059 O O . ARG A 1 144 ? -4.622 -9.997 22.575 1.00 97.06 144 ARG A O 1
ATOM 1066 N N . ARG A 1 145 ? -6.485 -9.352 21.481 1.00 96.62 145 ARG A N 1
ATOM 1067 C CA . ARG A 1 145 ? -6.831 -8.195 22.324 1.00 96.62 145 ARG A CA 1
ATOM 1068 C C . ARG A 1 145 ? -5.675 -7.201 22.442 1.00 96.62 145 ARG A C 1
ATOM 1070 O O . ARG A 1 145 ? -5.352 -6.737 23.535 1.00 96.62 145 ARG A O 1
ATOM 1077 N N . VAL A 1 146 ? -5.018 -6.920 21.317 1.00 96.50 146 VAL A N 1
ATOM 1078 C CA . VAL A 1 146 ? -3.920 -5.953 21.279 1.00 96.50 146 VAL A CA 1
ATOM 1079 C C . VAL A 1 146 ? -4.486 -4.557 21.524 1.00 96.50 146 VAL A C 1
ATOM 1081 O O . VAL A 1 146 ? -5.195 -4.002 20.679 1.00 96.50 146 VAL A O 1
ATOM 1084 N N . ALA A 1 147 ? -4.159 -4.006 22.691 1.00 93.56 147 ALA A N 1
ATOM 1085 C CA . ALA A 1 147 ? -4.532 -2.653 23.071 1.00 93.56 147 ALA A CA 1
ATOM 1086 C C . ALA A 1 147 ? -3.933 -1.622 22.106 1.00 93.56 147 ALA A C 1
ATOM 1088 O O . ALA A 1 147 ? -2.852 -1.828 21.551 1.00 93.56 147 ALA A O 1
ATOM 1089 N N . ASP A 1 148 ? -4.655 -0.517 21.924 1.00 95.44 148 ASP A N 1
ATOM 1090 C CA . ASP A 1 148 ? -4.239 0.618 21.101 1.00 95.44 148 ASP A CA 1
ATOM 1091 C C . ASP A 1 148 ? -3.799 0.197 19.693 1.00 95.44 148 ASP A C 1
ATOM 1093 O O . ASP A 1 148 ? -2.775 0.639 19.175 1.00 95.44 148 ASP A O 1
ATOM 1097 N N . SER A 1 149 ? -4.572 -0.689 19.065 1.00 98.31 149 SER A N 1
ATOM 1098 C CA . SER A 1 149 ? -4.357 -1.098 17.677 1.00 98.31 149 SER A CA 1
ATOM 1099 C C . SER A 1 149 ? -5.270 -0.336 16.715 1.00 98.31 149 SER A C 1
ATOM 1101 O O . SER A 1 149 ? -6.350 0.125 17.099 1.00 98.31 149 SER A O 1
ATOM 1103 N N . PHE A 1 150 ? -4.838 -0.189 15.462 1.00 98.56 150 PHE A N 1
ATOM 1104 C CA . PHE A 1 150 ? -5.562 0.545 14.425 1.00 98.56 150 PHE A CA 1
ATOM 1105 C C . PHE A 1 150 ? -5.628 -0.207 13.092 1.00 98.56 150 PHE A C 1
ATOM 1107 O O . PHE A 1 150 ? -4.628 -0.765 12.643 1.00 98.56 150 PHE A O 1
ATOM 1114 N N . VAL A 1 151 ? -6.778 -0.127 12.418 1.00 98.44 151 VAL A N 1
ATOM 1115 C CA . VAL A 1 151 ? -6.947 -0.498 11.004 1.00 98.44 151 VAL A CA 1
ATOM 1116 C C . VAL A 1 151 ? -7.932 0.449 10.305 1.00 98.44 151 VAL A C 1
ATOM 1118 O O . VAL A 1 151 ? -8.894 0.919 10.914 1.00 98.44 151 VAL A O 1
ATOM 1121 N N . CYS A 1 152 ? -7.716 0.710 9.015 1.00 98.50 152 CYS A N 1
ATOM 1122 C CA . CYS A 1 152 ? -8.682 1.378 8.140 1.00 98.50 152 CYS A CA 1
ATOM 1123 C C . CYS A 1 152 ? -9.343 0.348 7.213 1.00 98.50 152 CYS A C 1
ATOM 1125 O O . CYS A 1 152 ? -8.634 -0.438 6.588 1.00 98.50 152 CYS A O 1
ATOM 1127 N N . LEU A 1 153 ? -10.677 0.338 7.141 1.00 98.62 153 LEU A N 1
ATOM 1128 C CA . LEU A 1 153 ? -11.474 -0.614 6.364 1.00 98.62 153 LEU A CA 1
ATOM 1129 C C . LEU A 1 153 ? -12.512 0.122 5.510 1.00 98.62 153 LEU A C 1
ATOM 1131 O O . LEU A 1 153 ? -13.291 0.934 6.018 1.00 98.62 153 LEU A O 1
ATOM 1135 N N . PHE A 1 154 ? -12.569 -0.213 4.224 1.00 98.62 154 PHE A N 1
ATOM 1136 C CA . PHE A 1 154 ? -13.664 0.182 3.347 1.00 98.62 154 PHE A CA 1
ATOM 1137 C C . PHE A 1 154 ? -14.931 -0.593 3.716 1.00 98.62 154 PHE A C 1
ATOM 1139 O O . PHE A 1 154 ? -15.043 -1.792 3.488 1.00 98.62 154 PHE A O 1
ATOM 1146 N N . ASP A 1 155 ? -15.907 0.091 4.305 1.00 98.75 155 ASP A N 1
ATOM 1147 C CA . ASP A 1 155 ? -17.152 -0.530 4.746 1.00 98.75 155 ASP A CA 1
ATOM 1148 C C . ASP A 1 155 ? -18.282 0.512 4.827 1.00 98.75 155 ASP A C 1
ATOM 1150 O O . ASP A 1 155 ? -18.667 0.959 5.917 1.00 98.75 155 ASP A O 1
ATOM 1154 N N . PRO A 1 156 ? -18.844 0.924 3.674 1.00 98.69 156 PRO A N 1
ATOM 1155 C CA . PRO A 1 156 ? -19.875 1.960 3.620 1.00 98.69 156 PRO A CA 1
ATOM 1156 C C . PRO A 1 156 ? -21.131 1.595 4.421 1.00 98.69 156 PRO A C 1
ATOM 1158 O O . PRO A 1 156 ? -21.807 2.475 4.954 1.00 98.69 156 PRO A O 1
ATOM 1161 N N . ASN A 1 157 ? -21.443 0.301 4.544 1.00 98.50 157 ASN A N 1
ATOM 1162 C CA . ASN A 1 157 ? -22.583 -0.156 5.328 1.00 98.50 157 ASN A CA 1
ATOM 1163 C C . ASN A 1 157 ? -22.362 0.088 6.829 1.00 98.50 157 ASN A C 1
ATOM 1165 O O . ASN A 1 157 ? -23.252 0.605 7.503 1.00 98.50 157 ASN A O 1
ATOM 1169 N N . SER A 1 158 ? -21.172 -0.226 7.341 1.00 98.75 158 SER A N 1
ATOM 1170 C CA . SER A 1 158 ? -20.819 0.029 8.740 1.00 98.75 158 SER A CA 1
ATOM 1171 C C . SER A 1 158 ? -20.704 1.525 9.050 1.00 98.75 158 SER A C 1
ATOM 1173 O O . SER A 1 158 ? -21.121 1.954 10.126 1.00 98.75 158 SER A O 1
ATOM 1175 N N . VAL A 1 159 ? -20.224 2.339 8.101 1.00 98.88 159 VAL A N 1
ATOM 1176 C CA . VAL A 1 159 ? -20.261 3.809 8.223 1.00 98.88 159 VAL A CA 1
ATOM 1177 C C . VAL A 1 159 ? -21.690 4.303 8.449 1.00 98.88 159 VAL A C 1
ATOM 1179 O O . VAL A 1 159 ? -21.931 5.084 9.368 1.00 98.88 159 VAL A O 1
ATOM 1182 N N . GLU A 1 160 ? -22.647 3.840 7.645 1.00 98.75 160 GLU A N 1
ATOM 1183 C CA . GLU A 1 160 ? -24.047 4.260 7.758 1.00 98.75 160 GLU A CA 1
ATOM 1184 C C . GLU A 1 160 ? -24.678 3.821 9.088 1.00 98.75 160 GLU A C 1
ATOM 1186 O O . GLU A 1 160 ? -25.391 4.600 9.7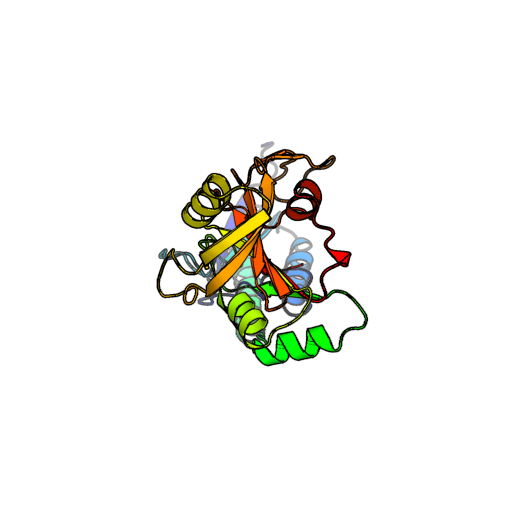24 1.00 98.75 160 GLU A O 1
ATOM 1191 N N . GLN A 1 161 ? -24.378 2.605 9.557 1.00 98.75 161 GLN A N 1
ATOM 1192 C CA . GLN A 1 161 ? -24.821 2.138 10.875 1.00 98.75 161 GLN A CA 1
ATOM 1193 C C . GLN A 1 161 ? -24.297 3.041 12.003 1.00 98.75 161 GLN A C 1
ATOM 1195 O O . GLN A 1 161 ? -25.078 3.490 12.845 1.00 98.75 161 GLN A O 1
ATOM 1200 N N . ALA A 1 162 ? -23.000 3.365 11.990 1.00 98.81 162 ALA A N 1
ATOM 1201 C CA . ALA A 1 162 ? -22.391 4.249 12.981 1.00 98.81 162 ALA A CA 1
ATOM 1202 C C . ALA A 1 162 ? -22.958 5.679 12.912 1.00 98.81 162 ALA A C 1
ATOM 1204 O O . ALA A 1 162 ? -23.224 6.283 13.953 1.00 98.81 162 ALA A O 1
ATOM 1205 N N . ARG A 1 163 ? -23.209 6.216 11.706 1.00 98.69 163 ARG A N 1
ATOM 1206 C CA . ARG A 1 163 ? -23.825 7.544 11.526 1.00 98.69 163 ARG A CA 1
ATOM 1207 C C . ARG A 1 163 ? -25.241 7.610 12.089 1.00 98.69 163 ARG A C 1
ATOM 1209 O O . ARG A 1 163 ? -25.572 8.590 12.749 1.00 98.69 163 ARG A O 1
ATOM 1216 N N . ARG A 1 164 ? -26.061 6.578 11.863 1.00 98.69 164 ARG A N 1
ATOM 1217 C CA . ARG A 1 164 ? -27.427 6.498 12.414 1.00 98.69 164 ARG A CA 1
ATOM 1218 C C . ARG A 1 164 ? -27.439 6.411 13.934 1.00 98.69 164 ARG A C 1
ATOM 1220 O O . ARG A 1 164 ? -28.318 6.993 14.560 1.00 98.69 164 ARG A O 1
ATOM 1227 N N . ALA A 1 165 ? -26.492 5.674 14.510 1.00 98.62 165 ALA A N 1
ATOM 1228 C CA . ALA A 1 165 ? -26.387 5.513 15.955 1.00 98.62 165 ALA A CA 1
ATOM 1229 C C . ALA A 1 165 ? -25.872 6.786 16.650 1.00 98.62 165 ALA A C 1
ATOM 1231 O O . ALA A 1 165 ? -26.336 7.123 17.736 1.00 98.62 165 ALA A O 1
ATOM 1232 N N . GLY A 1 166 ? -24.954 7.510 16.003 1.00 98.69 166 GLY A N 1
ATOM 1233 C CA . GLY A 1 166 ? -24.369 8.743 16.522 1.00 98.69 166 GLY A CA 1
ATOM 1234 C C . GLY A 1 166 ? -23.148 8.512 17.418 1.00 98.69 166 GLY A C 1
ATOM 1235 O O . GLY A 1 166 ? -22.877 7.407 17.888 1.00 98.69 166 GLY A O 1
ATOM 1236 N N . VAL A 1 167 ? -22.381 9.582 17.641 1.00 98.81 167 VAL A N 1
ATOM 1237 C CA . VAL A 1 167 ? -21.183 9.558 18.497 1.00 98.81 167 VAL A CA 1
ATOM 1238 C C . VAL A 1 167 ? -21.557 9.178 19.933 1.00 98.81 167 VAL A C 1
ATOM 1240 O O . VAL A 1 167 ? -22.546 9.662 20.477 1.00 98.81 167 VAL A O 1
ATOM 1243 N N . GLY A 1 168 ? -20.755 8.309 20.550 1.00 98.56 168 GLY A N 1
ATOM 1244 C CA . GLY A 1 168 ? -20.964 7.776 21.897 1.00 98.56 168 GLY A CA 1
ATOM 1245 C C . GLY A 1 168 ? -21.871 6.542 21.959 1.00 98.56 168 GLY A C 1
ATOM 1246 O O . GLY A 1 168 ? -21.901 5.868 22.989 1.00 98.56 168 GLY A O 1
ATOM 1247 N N . ALA A 1 169 ? -22.578 6.203 20.878 1.00 98.56 169 ALA A N 1
ATOM 1248 C CA . ALA A 1 169 ? -23.409 5.008 20.838 1.00 98.56 169 ALA A CA 1
ATOM 1249 C C . ALA A 1 169 ? -22.565 3.725 20.847 1.00 98.56 169 ALA A C 1
ATOM 1251 O O . ALA A 1 169 ? -21.470 3.672 20.279 1.00 98.56 169 ALA A O 1
ATOM 1252 N N . ARG A 1 170 ? -23.118 2.674 21.463 1.00 98.44 170 ARG A N 1
ATOM 1253 C CA . ARG A 1 170 ? -22.602 1.300 21.421 1.00 98.44 170 ARG A CA 1
ATOM 1254 C C . ARG A 1 170 ? -23.539 0.446 20.586 1.00 98.44 170 ARG A C 1
ATOM 1256 O O . ARG A 1 170 ? -24.740 0.428 20.845 1.00 98.44 170 ARG A O 1
ATOM 1263 N N . LEU A 1 171 ? -22.999 -0.258 19.602 1.00 97.94 171 LEU A N 1
ATOM 1264 C CA . LEU A 1 171 ? -23.777 -1.108 18.712 1.00 97.94 171 LEU A CA 1
ATOM 1265 C C . LEU A 1 171 ? -22.980 -2.342 18.299 1.00 97.94 171 LEU A C 1
ATOM 1267 O O . LEU A 1 171 ? -21.763 -2.291 18.129 1.00 97.94 171 LEU A O 1
ATOM 1271 N N . ARG A 1 172 ? -23.685 -3.464 18.142 1.00 98.25 172 ARG A N 1
ATOM 1272 C CA . ARG A 1 172 ? -23.112 -4.678 17.560 1.00 98.25 172 ARG A CA 1
ATOM 1273 C C . ARG A 1 172 ? -23.061 -4.529 16.049 1.00 98.25 172 ARG A C 1
ATOM 1275 O O . ARG A 1 172 ? -24.087 -4.263 15.431 1.00 98.25 172 ARG A O 1
ATOM 1282 N N . MET A 1 173 ? -21.880 -4.717 15.478 1.00 98.00 173 MET A N 1
ATOM 1283 C CA . MET A 1 173 ? -21.631 -4.588 14.046 1.00 98.00 173 MET A CA 1
ATOM 1284 C C . MET A 1 173 ? -20.703 -5.701 13.573 1.00 98.00 173 MET A C 1
ATOM 1286 O O . MET A 1 173 ? -19.933 -6.264 14.349 1.00 98.00 173 MET A O 1
ATOM 1290 N N . THR A 1 174 ? -20.759 -5.975 12.276 1.00 98.25 174 THR A N 1
ATOM 1291 C CA . THR A 1 174 ? -19.765 -6.772 11.552 1.00 98.25 174 THR A CA 1
ATOM 1292 C C . THR A 1 174 ? -19.005 -5.841 10.616 1.00 98.25 174 THR A C 1
ATOM 1294 O O . THR A 1 174 ? -19.642 -5.226 9.753 1.00 98.25 174 THR A O 1
ATOM 1297 N N . VAL A 1 175 ? -17.688 -5.717 10.781 1.00 98.44 175 VAL A N 1
ATOM 1298 C CA . VAL A 1 175 ? -16.856 -4.763 10.026 1.00 98.44 175 VAL A CA 1
ATOM 1299 C C . VAL A 1 175 ? -15.825 -5.460 9.136 1.00 98.44 175 VAL A C 1
ATOM 1301 O O . VAL A 1 175 ? -15.220 -6.444 9.564 1.00 98.44 175 VAL A O 1
ATOM 1304 N N . GLY A 1 176 ? -15.620 -4.929 7.923 1.00 98.31 176 GLY A N 1
ATOM 1305 C CA . GLY A 1 176 ? -14.690 -5.473 6.917 1.00 98.31 176 GLY A CA 1
ATOM 1306 C C . GLY A 1 176 ? -15.071 -6.862 6.388 1.00 98.31 176 GLY A C 1
ATOM 1307 O O . GLY A 1 176 ? -16.063 -7.438 6.832 1.00 98.31 176 GLY A O 1
ATOM 1308 N N . GLY A 1 177 ? -14.293 -7.391 5.440 1.00 97.94 177 GLY A N 1
ATOM 1309 C CA . GLY A 1 177 ? -14.427 -8.750 4.899 1.00 97.94 177 GLY A CA 1
ATOM 1310 C C . GLY A 1 177 ? -15.754 -9.002 4.178 1.00 97.94 177 GLY A C 1
ATOM 1311 O O . GLY A 1 177 ? -16.341 -10.072 4.311 1.00 97.94 177 GLY A O 1
ATOM 1312 N N . LYS A 1 178 ? -16.297 -7.981 3.507 1.00 97.31 178 LYS A N 1
ATOM 1313 C CA . LYS A 1 178 ? -17.611 -8.005 2.843 1.00 97.31 178 LYS A CA 1
ATOM 1314 C C . LYS A 1 178 ? -17.510 -8.044 1.321 1.00 97.31 178 LYS A C 1
ATOM 1316 O O . LYS A 1 178 ? -18.525 -8.301 0.676 1.00 97.31 178 LYS A O 1
ATOM 1321 N N . SER A 1 179 ? -16.347 -7.731 0.751 1.00 96.31 179 SER A N 1
ATOM 1322 C CA . SER A 1 179 ? -16.180 -7.639 -0.704 1.00 96.31 179 SER A CA 1
ATOM 1323 C C . SER A 1 179 ? -16.157 -9.000 -1.400 1.00 96.31 179 SER A C 1
ATOM 1325 O O . SER A 1 179 ? -16.729 -9.123 -2.482 1.00 96.31 179 SER A O 1
ATOM 1327 N N . ASP A 1 180 ? -15.522 -10.005 -0.794 1.00 95.56 180 ASP A N 1
ATOM 1328 C CA . ASP A 1 180 ? -15.379 -11.367 -1.323 1.00 95.56 180 ASP A CA 1
ATOM 1329 C C . ASP A 1 180 ? -15.041 -12.374 -0.201 1.00 95.56 180 ASP A C 1
ATOM 1331 O O . ASP A 1 180 ? -15.130 -12.052 0.984 1.00 95.56 180 ASP A O 1
ATOM 1335 N N . ASP A 1 181 ? -14.683 -13.606 -0.571 1.00 94.62 181 ASP A N 1
ATOM 1336 C CA . ASP A 1 181 ? -14.259 -14.686 0.327 1.00 94.62 181 ASP A CA 1
ATOM 1337 C C . ASP A 1 181 ? -12.727 -14.829 0.460 1.00 94.62 181 ASP A C 1
ATOM 1339 O O . ASP A 1 181 ? -12.252 -15.739 1.144 1.00 94.62 181 ASP A O 1
ATOM 1343 N N . GLN A 1 182 ? -11.953 -13.921 -0.141 1.00 95.12 182 GLN A N 1
ATOM 1344 C CA . GLN A 1 182 ? -10.486 -13.942 -0.171 1.00 95.12 182 GLN A CA 1
ATOM 1345 C C . GLN A 1 182 ? -9.849 -12.950 0.809 1.00 95.12 182 GLN A C 1
ATOM 1347 O O . GLN A 1 182 ? -8.701 -13.148 1.194 1.00 95.12 182 GLN A O 1
ATOM 1352 N N . HIS A 1 183 ? -10.580 -11.928 1.267 1.00 96.62 183 HIS A N 1
ATOM 1353 C CA . HIS A 1 183 ? -10.075 -10.868 2.157 1.00 96.62 183 HIS A CA 1
ATOM 1354 C C . HIS A 1 183 ? -10.469 -11.062 3.637 1.00 96.62 183 HIS A C 1
ATOM 1356 O O . HIS A 1 183 ? -10.518 -10.127 4.436 1.00 96.62 183 HIS A O 1
ATOM 1362 N N . GLY A 1 184 ? -10.710 -12.309 4.037 1.00 96.75 184 GLY A N 1
ATOM 1363 C CA . GLY A 1 184 ? -11.011 -12.666 5.421 1.00 96.75 184 GLY A CA 1
ATOM 1364 C C . GLY A 1 184 ? -12.473 -12.443 5.814 1.00 96.75 184 GLY A C 1
ATOM 1365 O O . GLY A 1 184 ? -13.280 -11.883 5.080 1.00 96.75 184 GLY A O 1
ATOM 1366 N N . GLN A 1 185 ? -12.834 -12.947 6.995 1.00 97.88 185 GLN A N 1
ATOM 1367 C CA . GLN A 1 185 ? -14.208 -12.889 7.497 1.00 97.88 185 GLN A CA 1
ATOM 1368 C C . GLN A 1 185 ? -14.491 -11.556 8.210 1.00 97.88 185 GLN A C 1
ATOM 1370 O O . GLN A 1 185 ? -13.588 -11.014 8.860 1.00 97.88 185 GLN A O 1
ATOM 1375 N N . PRO A 1 186 ? -15.735 -11.048 8.178 1.00 98.19 186 PRO A N 1
ATOM 1376 C CA . PRO A 1 186 ? -16.113 -9.869 8.946 1.00 98.19 186 PRO A CA 1
ATOM 1377 C C . PRO A 1 186 ? -15.851 -10.022 10.447 1.00 98.19 186 PRO A C 1
ATOM 1379 O O . PRO A 1 186 ? -16.135 -11.061 11.047 1.00 98.19 186 PRO A O 1
ATOM 1382 N N . ILE A 1 187 ? -15.375 -8.952 11.083 1.00 98.00 187 ILE A N 1
ATOM 1383 C CA . ILE A 1 187 ? -15.151 -8.922 12.533 1.00 98.00 187 ILE A CA 1
ATOM 1384 C C . ILE A 1 187 ? -16.457 -8.527 13.219 1.00 98.00 187 ILE A C 1
ATOM 1386 O O . ILE A 1 187 ? -16.905 -7.386 13.097 1.00 98.00 187 ILE A O 1
ATOM 1390 N N . ALA A 1 188 ? -17.064 -9.471 13.939 1.00 97.56 188 ALA A N 1
ATOM 1391 C CA . ALA A 1 188 ? -18.279 -9.258 14.717 1.00 97.56 188 ALA A CA 1
ATOM 1392 C C . ALA A 1 188 ? -17.944 -8.885 16.169 1.00 97.56 188 ALA A C 1
ATOM 1394 O O . ALA A 1 188 ? -17.400 -9.704 16.910 1.00 97.56 188 ALA A O 1
ATOM 1395 N N . ASP A 1 189 ? -18.299 -7.673 16.596 1.00 97.50 189 ASP A N 1
ATOM 1396 C CA . ASP A 1 189 ? -18.135 -7.234 17.987 1.00 97.50 189 ASP A CA 1
ATOM 1397 C C . ASP A 1 189 ? -19.123 -6.106 18.330 1.00 97.50 189 ASP A C 1
ATOM 1399 O O . ASP A 1 189 ? -19.871 -5.610 17.483 1.00 97.50 189 ASP A O 1
ATOM 1403 N N . GLU A 1 190 ? -19.139 -5.700 19.593 1.00 98.19 190 GLU A N 1
ATOM 1404 C CA . GLU A 1 190 ? -19.715 -4.438 20.020 1.00 98.19 190 GLU A CA 1
ATOM 1405 C C . GLU A 1 190 ? -18.685 -3.311 19.891 1.00 98.19 190 GLU A C 1
ATOM 1407 O O . GLU A 1 190 ? -17.583 -3.368 20.444 1.00 98.19 190 GLU A O 1
ATOM 1412 N N . PHE A 1 191 ? -19.077 -2.260 19.181 1.00 98.50 191 PHE A N 1
ATOM 1413 C CA . PHE A 1 191 ? -18.245 -1.103 18.907 1.00 98.50 191 PHE A CA 1
ATOM 1414 C C . PHE A 1 191 ? -18.854 0.159 19.512 1.00 98.50 191 PHE A C 1
ATOM 1416 O O . PHE A 1 191 ? -20.069 0.354 19.481 1.00 98.50 191 PHE A O 1
ATOM 1423 N N . THR A 1 192 ? -17.995 1.034 20.030 1.00 98.75 192 THR A N 1
ATOM 1424 C CA . THR A 1 192 ? -18.353 2.401 20.425 1.00 98.75 192 THR A CA 1
ATOM 1425 C C . THR A 1 192 ? -17.996 3.363 19.301 1.00 98.75 192 THR A C 1
ATOM 1427 O O . THR A 1 192 ? -16.863 3.336 18.819 1.00 98.75 192 THR A O 1
ATOM 1430 N N . VAL A 1 193 ? -18.929 4.230 18.901 1.00 98.88 193 VAL A N 1
ATOM 1431 C CA . VAL A 1 193 ? -18.675 5.288 17.910 1.00 98.88 193 VAL A CA 1
ATOM 1432 C C . VAL A 1 193 ? -17.914 6.433 18.573 1.00 98.88 193 VAL A C 1
ATOM 1434 O O . VAL A 1 193 ? -18.447 7.117 19.443 1.00 98.88 193 VAL A O 1
ATOM 1437 N N . LEU A 1 194 ? -16.670 6.654 18.158 1.00 98.62 194 LEU A N 1
ATOM 1438 C CA . LEU A 1 194 ? -15.800 7.703 18.694 1.00 98.62 194 LEU A CA 1
ATOM 1439 C C . LEU A 1 194 ? -15.933 9.021 17.928 1.00 98.62 194 LEU A C 1
ATOM 1441 O O . LEU A 1 194 ? -15.833 10.089 18.524 1.00 98.62 194 LEU A O 1
ATOM 1445 N N . GLY A 1 195 ? -16.177 8.958 16.618 1.00 98.69 195 GLY A N 1
ATOM 1446 C CA . GLY A 1 195 ? -16.280 10.151 15.783 1.00 98.69 195 GLY A CA 1
ATOM 1447 C C . GLY A 1 195 ? -16.865 9.862 14.408 1.00 98.69 195 GLY A C 1
ATOM 1448 O O . GLY A 1 195 ? -16.782 8.741 13.905 1.00 98.69 195 GLY A O 1
ATOM 1449 N N . LEU A 1 196 ? -17.467 10.888 13.809 1.00 98.88 196 LEU A N 1
ATOM 1450 C CA . LEU A 1 196 ? -18.076 10.853 12.482 1.00 98.88 196 LEU A CA 1
ATOM 1451 C C . LEU A 1 196 ? -17.539 12.034 11.672 1.00 98.88 196 LEU A C 1
ATOM 1453 O O . LEU A 1 196 ? -17.551 13.167 12.150 1.00 98.88 196 LEU A O 1
ATOM 1457 N N . TYR A 1 197 ? -17.079 11.766 10.454 1.00 98.75 197 TYR A N 1
ATOM 1458 C CA . TYR A 1 197 ? -16.384 12.736 9.611 1.00 98.75 197 TYR A CA 1
ATOM 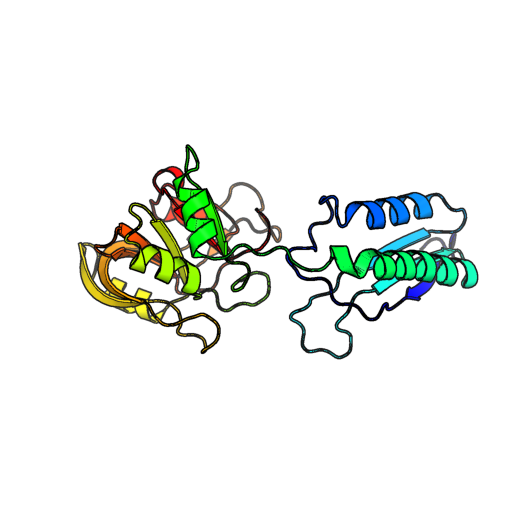1459 C C . TYR A 1 197 ? -16.852 12.628 8.160 1.00 98.75 197 TYR A C 1
ATOM 1461 O O . TYR A 1 197 ? -17.337 11.587 7.715 1.00 98.75 197 TYR A O 1
ATOM 1469 N N . GLU A 1 198 ? -16.658 13.698 7.395 1.00 98.25 198 GLU A N 1
ATOM 1470 C CA . GLU A 1 198 ? -16.947 13.721 5.954 1.00 98.25 198 GLU A CA 1
ATOM 1471 C C . GLU A 1 198 ? -15.818 13.093 5.110 1.00 98.25 198 GLU A C 1
ATOM 1473 O O . GLU A 1 198 ? -16.006 12.859 3.921 1.00 98.25 198 GLU A O 1
ATOM 1478 N N . GLY A 1 199 ? -14.650 12.822 5.715 1.00 97.31 199 GLY A N 1
ATOM 1479 C CA . GLY A 1 199 ? -13.505 12.134 5.094 1.00 97.31 199 GLY A CA 1
ATOM 1480 C C . GLY A 1 199 ? -12.745 12.923 4.027 1.00 97.31 199 GLY A C 1
ATOM 1481 O O . GLY A 1 199 ? -11.962 12.344 3.275 1.00 97.31 199 GLY A O 1
ATOM 1482 N N . ARG A 1 200 ? -12.954 14.240 3.956 1.00 97.94 200 ARG A N 1
ATOM 1483 C CA . ARG A 1 200 ? -12.193 15.136 3.078 1.00 97.94 200 ARG A CA 1
ATOM 1484 C C . ARG A 1 200 ? -11.028 15.765 3.821 1.00 97.94 200 ARG A C 1
ATOM 1486 O O . ARG A 1 200 ? -11.216 16.319 4.902 1.00 97.94 200 ARG A O 1
ATOM 1493 N N . PHE A 1 201 ? -9.845 15.736 3.218 1.00 97.25 201 PHE A N 1
ATOM 1494 C CA . PHE A 1 201 ? -8.654 16.367 3.780 1.00 97.25 201 PHE A CA 1
ATOM 1495 C C . PHE A 1 201 ? -7.684 16.841 2.694 1.00 97.25 201 PHE A C 1
ATOM 1497 O O . PHE A 1 201 ? -7.763 16.440 1.533 1.00 97.25 201 PHE A O 1
ATOM 1504 N N . HIS A 1 202 ? -6.769 17.722 3.095 1.00 96.81 202 HIS A N 1
ATOM 1505 C CA . HIS A 1 202 ? -5.800 18.368 2.216 1.00 96.81 202 HIS A CA 1
ATOM 1506 C C . HIS A 1 202 ? -4.377 18.217 2.756 1.00 96.81 202 HIS A C 1
ATOM 1508 O O . HIS A 1 202 ? -4.148 18.406 3.954 1.00 96.81 202 HIS A O 1
ATOM 1514 N N . GLU A 1 203 ? -3.432 17.947 1.860 1.00 96.81 203 GLU A N 1
ATOM 1515 C CA . GLU A 1 203 ? -1.992 17.960 2.104 1.00 96.81 203 GLU A CA 1
ATOM 1516 C C . GLU A 1 203 ? -1.337 19.194 1.471 1.00 96.81 203 GLU A C 1
ATOM 1518 O O . GLU A 1 203 ? -1.634 19.518 0.325 1.00 96.81 203 GLU A O 1
ATOM 1523 N N . PRO A 1 204 ? -0.408 19.876 2.169 1.00 95.31 204 PRO A N 1
ATOM 1524 C CA . PRO A 1 204 ? 0.220 21.099 1.665 1.00 95.31 204 PRO A CA 1
ATOM 1525 C C . PRO A 1 204 ? 1.158 20.852 0.478 1.00 95.31 204 PRO A C 1
ATOM 1527 O O . PRO A 1 204 ? 1.540 21.795 -0.208 1.00 95.31 204 PRO A O 1
ATOM 1530 N N . GLN A 1 205 ? 1.557 19.600 0.264 1.00 95.06 205 GLN A N 1
ATOM 1531 C CA . GLN A 1 205 ? 2.417 19.171 -0.828 1.00 95.06 205 GLN A CA 1
ATOM 1532 C C . GLN A 1 205 ? 1.798 17.946 -1.506 1.00 95.06 205 GLN A C 1
ATOM 1534 O O . GLN A 1 205 ? 1.120 17.165 -0.827 1.00 95.06 205 GLN A O 1
ATOM 1539 N N . PRO A 1 206 ? 2.031 17.755 -2.817 1.00 93.81 206 PRO A N 1
ATOM 1540 C CA . PRO A 1 206 ? 1.577 16.562 -3.518 1.00 93.81 206 PRO A CA 1
ATOM 1541 C C . PRO A 1 206 ? 2.056 15.279 -2.827 1.00 93.81 206 PRO A C 1
ATOM 1543 O O . PRO A 1 206 ? 3.216 15.189 -2.416 1.00 93.81 206 PRO A O 1
ATOM 1546 N N . ARG A 1 207 ? 1.177 14.279 -2.707 1.00 91.94 207 ARG A N 1
ATOM 1547 C CA . ARG A 1 207 ? 1.577 12.899 -2.371 1.00 91.94 207 ARG A CA 1
ATOM 1548 C C . ARG A 1 207 ? 1.544 12.030 -3.621 1.00 91.94 207 ARG A C 1
ATOM 1550 O O . ARG A 1 207 ? 1.559 12.539 -4.743 1.00 91.94 207 ARG A O 1
ATOM 1557 N N . HIS A 1 208 ? 1.544 10.717 -3.420 1.00 81.94 208 HIS A N 1
ATOM 1558 C CA . HIS A 1 208 ? 1.480 9.734 -4.489 1.00 81.94 208 HIS A CA 1
ATOM 1559 C C . HIS A 1 208 ? 0.372 10.076 -5.504 1.00 81.94 208 HIS A C 1
ATOM 1561 O O . HIS A 1 208 ? -0.737 10.450 -5.126 1.00 81.94 208 HIS A O 1
ATOM 1567 N N . GLY A 1 209 ? 0.699 10.002 -6.797 1.00 81.94 209 GLY A N 1
ATOM 1568 C CA . GLY A 1 209 ? -0.194 10.405 -7.891 1.00 81.94 209 GLY A CA 1
ATOM 1569 C C . GLY A 1 209 ? -0.291 11.918 -8.144 1.00 81.94 209 GLY A C 1
ATOM 1570 O O . GLY A 1 209 ? -1.032 12.332 -9.027 1.00 81.94 209 GLY A O 1
ATOM 1571 N N . GLY A 1 210 ? 0.448 12.755 -7.405 1.00 90.12 210 GLY A N 1
ATOM 1572 C CA . GLY A 1 210 ? 0.461 14.212 -7.592 1.00 90.12 210 GLY A CA 1
ATOM 1573 C C . GLY A 1 210 ? -0.717 14.944 -6.939 1.00 90.12 210 GLY A C 1
ATOM 1574 O O . GLY A 1 210 ? -0.882 16.148 -7.134 1.00 90.12 210 GLY A O 1
ATOM 1575 N N . PHE A 1 211 ? -1.535 14.244 -6.151 1.00 91.25 211 PHE A N 1
ATOM 1576 C CA . PHE A 1 211 ? -2.732 14.805 -5.531 1.00 91.25 211 PHE A CA 1
ATOM 1577 C C . PHE A 1 211 ? -2.416 15.557 -4.232 1.00 91.25 211 PHE A C 1
ATOM 1579 O O . PHE A 1 211 ? -1.514 15.197 -3.472 1.00 91.25 211 PHE A O 1
ATOM 1586 N N . THR A 1 212 ? -3.202 16.591 -3.940 1.00 95.81 212 THR A N 1
ATOM 1587 C CA . THR A 1 212 ? -3.176 17.321 -2.656 1.00 95.81 212 THR A CA 1
ATOM 1588 C C . THR A 1 212 ? -4.512 17.275 -1.923 1.00 95.81 212 THR A C 1
ATOM 1590 O O . THR A 1 212 ? -4.542 17.450 -0.709 1.00 95.81 212 THR A O 1
ATOM 1593 N N . ASN A 1 213 ? -5.611 17.007 -2.630 1.00 96.56 213 ASN A N 1
ATOM 1594 C CA . ASN A 1 213 ? -6.952 16.887 -2.066 1.00 96.56 213 ASN A CA 1
ATOM 1595 C C . ASN A 1 213 ? -7.401 15.428 -2.098 1.00 96.56 213 ASN A C 1
ATOM 1597 O O . ASN A 1 213 ? -7.280 14.769 -3.130 1.00 96.56 213 ASN A O 1
ATOM 1601 N N . TYR A 1 214 ? -7.952 14.960 -0.983 1.00 96.94 214 TYR A N 1
ATOM 1602 C CA . TYR A 1 214 ? -8.348 13.571 -0.779 1.00 96.94 214 TYR A CA 1
ATOM 1603 C C . TYR A 1 214 ? -9.773 13.491 -0.239 1.00 96.94 214 TYR A C 1
ATOM 1605 O O . TYR A 1 214 ? -10.226 14.378 0.489 1.00 96.94 214 TYR A O 1
ATOM 1613 N N . ASP A 1 215 ? -10.476 12.418 -0.598 1.00 97.38 215 ASP A N 1
ATOM 1614 C CA . ASP A 1 215 ? -11.855 12.158 -0.186 1.00 97.38 215 ASP A CA 1
ATOM 1615 C C . ASP A 1 215 ? -12.068 10.643 -0.015 1.00 97.38 215 ASP A C 1
ATOM 1617 O O . ASP A 1 215 ? -12.312 9.925 -0.988 1.00 97.38 215 ASP A O 1
ATOM 1621 N N . GLN A 1 216 ? -11.990 10.166 1.231 1.00 97.62 216 GLN A N 1
ATOM 1622 C CA . GLN A 1 216 ? -12.317 8.778 1.600 1.00 97.62 216 GLN A CA 1
ATOM 1623 C C . GLN A 1 216 ? -13.818 8.568 1.886 1.00 97.62 216 GLN A C 1
ATOM 1625 O O . GLN A 1 216 ? -14.240 7.513 2.367 1.00 97.62 216 GLN A O 1
ATOM 1630 N N . GLY A 1 217 ? -14.642 9.569 1.571 1.00 98.56 217 GLY A N 1
ATOM 1631 C CA . GLY A 1 217 ? -16.068 9.604 1.856 1.00 98.56 217 GLY A CA 1
ATOM 1632 C C . GLY A 1 217 ? -16.388 9.711 3.345 1.00 98.56 217 GLY A C 1
ATOM 1633 O O . GLY A 1 217 ? -15.507 9.738 4.207 1.00 98.56 217 GLY A O 1
ATOM 1634 N N . ALA A 1 218 ? -17.687 9.707 3.658 1.00 98.81 218 ALA A N 1
ATOM 1635 C CA . ALA A 1 218 ? -18.171 9.599 5.027 1.00 98.81 218 ALA A CA 1
ATOM 1636 C C . ALA A 1 218 ? -17.394 8.514 5.784 1.00 98.81 218 ALA A C 1
ATOM 1638 O O . ALA A 1 218 ? -17.229 7.395 5.286 1.00 98.81 218 ALA A O 1
ATOM 1639 N N . THR A 1 219 ? -16.889 8.891 6.952 1.00 98.88 219 THR A N 1
ATOM 1640 C CA . THR A 1 219 ? -15.967 8.102 7.759 1.00 98.88 219 THR A CA 1
ATOM 1641 C C . THR A 1 219 ? -16.501 8.007 9.180 1.00 98.88 219 THR A C 1
ATOM 1643 O O . THR A 1 219 ? -16.937 9.009 9.748 1.00 98.88 219 THR A O 1
ATOM 1646 N N . ALA A 1 220 ? -16.440 6.817 9.767 1.00 98.88 220 ALA A N 1
ATOM 1647 C CA . ALA A 1 220 ? -16.736 6.596 11.175 1.00 98.88 220 ALA A CA 1
ATOM 1648 C C . ALA A 1 220 ? -15.510 6.008 11.873 1.00 98.88 220 ALA A C 1
ATOM 1650 O O . ALA A 1 220 ? -14.915 5.049 11.387 1.00 98.88 220 ALA A O 1
ATOM 1651 N N . ILE A 1 221 ? -15.146 6.568 13.022 1.00 98.81 221 ILE A N 1
ATOM 1652 C CA . ILE A 1 221 ? -14.138 5.985 13.903 1.00 98.81 221 ILE A CA 1
ATOM 1653 C C . ILE A 1 221 ? -14.875 5.204 14.973 1.00 98.81 221 ILE A C 1
ATOM 1655 O O . ILE A 1 221 ? -15.668 5.774 15.724 1.00 98.81 221 ILE A O 1
ATOM 1659 N N . VAL A 1 222 ? -14.616 3.905 15.044 1.00 98.81 222 VAL A N 1
ATOM 1660 C CA . VAL A 1 222 ? -15.226 3.021 16.032 1.00 98.81 222 VAL A CA 1
ATOM 1661 C C . VAL A 1 222 ? -14.157 2.251 16.794 1.00 98.81 222 VAL A C 1
ATOM 1663 O O . VAL A 1 222 ? -13.065 2.017 16.283 1.00 98.81 222 VAL A O 1
ATOM 1666 N N . ARG A 1 223 ? -14.444 1.856 18.032 1.00 98.44 223 ARG A N 1
ATOM 1667 C CA . ARG A 1 223 ? -13.514 1.070 18.852 1.00 98.44 223 ARG A CA 1
ATOM 1668 C C . ARG A 1 223 ? -14.244 -0.059 19.555 1.00 98.44 223 ARG A C 1
ATOM 1670 O O . ARG A 1 223 ? -15.289 0.182 20.161 1.00 98.44 223 ARG A O 1
ATOM 1677 N N . CYS A 1 224 ? -13.704 -1.270 19.480 1.00 95.69 224 CYS A N 1
ATOM 1678 C CA . CYS A 1 224 ? -14.232 -2.393 20.247 1.00 95.69 224 CYS A CA 1
ATOM 1679 C C . CYS A 1 224 ? -13.583 -2.482 21.634 1.00 95.69 224 CYS A C 1
ATOM 1681 O O . CYS A 1 224 ? -12.526 -1.904 21.901 1.00 95.69 224 CYS A O 1
ATOM 1683 N N . ASN A 1 225 ? -14.195 -3.269 22.518 1.00 88.12 225 ASN A N 1
ATOM 1684 C CA . ASN A 1 225 ? -13.717 -3.462 23.891 1.00 88.12 225 ASN A CA 1
ATOM 1685 C C . ASN A 1 225 ? -12.340 -4.148 23.973 1.00 88.12 225 ASN A C 1
ATOM 1687 O O . ASN A 1 225 ? -11.689 -4.098 25.015 1.00 88.12 225 ASN A O 1
ATOM 1691 N N . ALA A 1 226 ? -11.893 -4.804 22.898 1.00 82.88 226 ALA A N 1
ATOM 1692 C CA . ALA A 1 226 ? -10.578 -5.436 22.824 1.00 82.88 226 ALA A CA 1
ATOM 1693 C C . ALA A 1 226 ? -9.428 -4.438 22.566 1.00 82.88 226 ALA A C 1
ATOM 1695 O O . ALA A 1 226 ? -8.272 -4.846 22.600 1.00 82.88 226 ALA A O 1
ATOM 1696 N N . GLY A 1 227 ? -9.729 -3.153 22.327 1.00 91.62 227 GLY A N 1
ATOM 1697 C CA . GLY A 1 227 ? -8.734 -2.096 22.103 1.00 91.62 227 GLY A CA 1
ATOM 1698 C C . GLY A 1 227 ? -8.447 -1.780 20.631 1.00 91.62 227 GLY A C 1
ATOM 1699 O O . GLY A 1 227 ? -7.729 -0.820 20.352 1.00 91.62 227 GLY A O 1
ATOM 1700 N N . LEU A 1 228 ? -9.047 -2.523 19.693 1.00 98.12 228 LEU A N 1
ATOM 1701 C CA . LEU A 1 228 ? -8.939 -2.253 18.260 1.00 98.12 228 LEU A CA 1
ATOM 1702 C C . LEU A 1 228 ? -9.788 -1.038 17.874 1.00 98.12 228 LEU A C 1
ATOM 1704 O O . LEU A 1 228 ? -11.007 -1.017 18.065 1.00 98.12 228 LEU A O 1
ATOM 1708 N N . THR A 1 229 ? -9.129 -0.037 17.302 1.00 98.75 229 THR A N 1
ATOM 1709 C CA . THR A 1 229 ? -9.746 1.129 16.667 1.00 98.75 229 THR A CA 1
ATOM 1710 C C . THR A 1 229 ? -9.856 0.881 15.170 1.00 98.75 229 THR A C 1
ATOM 1712 O O . THR A 1 229 ? -8.872 0.551 14.514 1.00 98.75 229 THR A O 1
ATOM 1715 N N . VAL A 1 230 ? -11.050 1.060 14.623 1.00 98.75 230 VAL A N 1
ATOM 1716 C CA . VAL A 1 230 ? -11.342 0.862 13.207 1.00 98.75 230 VAL A CA 1
ATOM 1717 C C . VAL A 1 230 ? -11.800 2.187 12.613 1.00 98.75 230 VAL A C 1
ATOM 1719 O O . VAL A 1 230 ? -12.780 2.778 13.071 1.00 98.75 230 VAL A O 1
ATOM 1722 N N . MET A 1 231 ? -11.097 2.652 11.585 1.00 98.81 231 MET A N 1
ATOM 1723 C CA . MET A 1 231 ? -11.588 3.698 10.694 1.00 98.81 231 MET A CA 1
ATOM 1724 C C . MET A 1 231 ? -12.389 3.041 9.577 1.00 98.81 231 MET A C 1
ATOM 1726 O O . MET A 1 231 ? -11.831 2.345 8.739 1.00 98.81 231 MET A O 1
ATOM 1730 N N . LEU A 1 232 ? -13.697 3.258 9.572 1.00 98.88 232 LEU A N 1
ATOM 1731 C CA . LEU A 1 232 ? -14.599 2.780 8.533 1.00 98.88 232 LEU A CA 1
ATOM 1732 C C . LEU A 1 232 ? -14.769 3.884 7.494 1.00 98.88 232 LEU A C 1
ATOM 1734 O O . LEU A 1 232 ? -15.147 4.998 7.865 1.00 98.88 232 LEU A O 1
ATOM 1738 N N . THR A 1 233 ? -14.528 3.593 6.218 1.00 98.81 233 THR A N 1
ATOM 1739 C CA . THR A 1 233 ? -14.669 4.562 5.119 1.00 98.81 233 THR A CA 1
ATOM 1740 C C . THR A 1 233 ? -15.745 4.133 4.126 1.00 98.81 233 THR A C 1
ATOM 1742 O O . THR A 1 233 ? -16.040 2.949 3.963 1.00 98.81 233 THR A O 1
ATOM 1745 N N . SER A 1 234 ? -16.356 5.104 3.444 1.00 98.69 234 SER A N 1
ATOM 1746 C CA . SER A 1 234 ? -17.374 4.848 2.410 1.00 98.69 234 SER A CA 1
ATOM 1747 C C . SER A 1 234 ? -16.840 4.949 0.983 1.00 98.69 234 SER A C 1
ATOM 1749 O O . SER A 1 234 ? -17.557 4.626 0.035 1.00 98.69 234 SER A O 1
ATOM 1751 N N . ARG A 1 235 ? -15.579 5.359 0.810 1.00 98.06 235 ARG A N 1
ATOM 1752 C CA . ARG A 1 235 ? -14.829 5.241 -0.443 1.00 98.06 235 ARG A CA 1
ATOM 1753 C C . ARG A 1 235 ? -13.509 4.531 -0.183 1.00 98.06 235 ARG A C 1
ATOM 1755 O O . ARG A 1 235 ? -12.872 4.737 0.851 1.00 98.06 235 ARG A O 1
ATOM 1762 N N . ARG A 1 236 ? -13.095 3.707 -1.145 1.00 95.62 236 ARG A N 1
ATOM 1763 C CA . ARG A 1 236 ? -11.769 3.087 -1.140 1.00 95.62 236 ARG A CA 1
ATOM 1764 C C . ARG A 1 236 ? -10.724 4.175 -1.321 1.00 95.62 236 ARG A C 1
ATOM 1766 O O . ARG A 1 236 ? -10.838 4.995 -2.232 1.00 95.62 236 ARG A O 1
ATOM 1773 N N . MET A 1 237 ? -9.719 4.174 -0.460 1.00 93.88 237 MET A N 1
ATOM 1774 C CA . MET A 1 237 ? -8.605 5.101 -0.554 1.00 93.88 237 MET A CA 1
ATOM 1775 C C . MET A 1 237 ? -7.340 4.408 -0.041 1.00 93.88 237 MET A C 1
ATOM 1777 O O . MET A 1 237 ? -7.343 3.922 1.092 1.00 93.88 237 MET A O 1
ATOM 1781 N N . PRO A 1 238 ? -6.265 4.363 -0.842 1.00 93.31 238 PRO A N 1
ATOM 1782 C CA . PRO A 1 238 ? -4.954 3.965 -0.349 1.00 93.31 238 PRO A CA 1
ATOM 1783 C C . PRO A 1 238 ? -4.480 4.895 0.781 1.00 93.31 238 PRO A C 1
ATOM 1785 O O . PRO A 1 238 ? -4.866 6.070 0.808 1.00 93.31 238 PRO A O 1
ATOM 1788 N N . PRO A 1 239 ? -3.609 4.423 1.688 1.00 92.69 239 PRO A N 1
ATOM 1789 C CA . PRO A 1 239 ? -3.069 5.230 2.780 1.00 92.69 239 PRO A CA 1
ATOM 1790 C C . PRO A 1 239 ? -1.999 6.220 2.287 1.00 92.69 239 PRO A C 1
ATOM 1792 O O . PRO A 1 239 ? -0.841 6.174 2.689 1.00 92.69 239 PRO A O 1
ATOM 1795 N N . PHE A 1 240 ? -2.382 7.148 1.404 1.00 91.25 240 PHE A N 1
ATOM 1796 C CA . PHE A 1 240 ? -1.480 8.122 0.777 1.00 91.25 240 PHE A CA 1
ATOM 1797 C C . PHE A 1 240 ? -0.844 9.113 1.759 1.00 91.25 240 PHE A C 1
ATOM 1799 O O . PHE A 1 240 ? 0.123 9.795 1.418 1.00 91.25 240 PHE A O 1
ATOM 1806 N N . SER A 1 241 ? -1.439 9.274 2.940 1.00 92.44 241 SER A N 1
ATOM 1807 C CA . SER A 1 241 ? -1.088 10.322 3.886 1.00 92.44 241 SER A CA 1
ATOM 1808 C C . SER A 1 241 ? -1.518 9.966 5.303 1.00 92.44 241 SER A C 1
ATOM 1810 O O . SER A 1 241 ? -2.634 9.501 5.525 1.00 92.44 241 SER A O 1
ATOM 1812 N N . LEU A 1 242 ? -0.688 10.332 6.284 1.00 93.06 242 LEU A N 1
ATOM 1813 C CA . LEU A 1 242 ? -1.065 10.316 7.701 1.00 93.06 242 LEU A CA 1
ATOM 1814 C C . LEU A 1 242 ? -2.275 11.215 8.008 1.00 93.06 242 LEU A C 1
ATOM 1816 O O . LEU A 1 242 ? -2.977 10.970 8.989 1.00 93.06 242 LEU A O 1
ATOM 1820 N N . ARG A 1 243 ? -2.573 12.218 7.165 1.00 95.81 243 ARG A N 1
ATOM 1821 C CA . ARG A 1 243 ? -3.789 13.037 7.289 1.00 95.81 243 ARG A CA 1
ATOM 1822 C C . ARG A 1 243 ? -5.072 12.251 7.104 1.00 95.81 243 ARG A C 1
ATOM 1824 O O . ARG A 1 243 ? -6.106 12.723 7.568 1.00 95.81 243 ARG A O 1
ATOM 1831 N N . GLN A 1 244 ? -5.011 11.052 6.530 1.00 96.00 244 GLN A N 1
ATOM 1832 C CA . GLN A 1 244 ? -6.123 10.113 6.581 1.00 96.00 244 GLN A CA 1
ATOM 1833 C C . GLN A 1 244 ? -6.595 9.888 8.029 1.00 96.00 244 GLN A C 1
ATOM 1835 O O . GLN A 1 244 ? -7.794 9.888 8.294 1.00 96.00 244 GLN A O 1
ATOM 1840 N N . LEU A 1 245 ? -5.652 9.772 8.971 1.00 97.81 245 LEU A N 1
ATOM 1841 C CA . LEU A 1 245 ? -5.914 9.595 10.399 1.00 97.81 245 LEU A CA 1
ATOM 1842 C C . LEU A 1 245 ? -6.099 10.935 11.109 1.00 97.81 245 LEU A C 1
ATOM 1844 O O . LEU A 1 245 ? -7.120 11.147 11.764 1.00 97.81 245 LEU A O 1
ATOM 1848 N N . THR A 1 246 ? -5.150 11.860 10.952 1.00 97.56 246 THR A N 1
ATOM 1849 C CA . THR A 1 246 ? -5.135 13.084 11.771 1.00 97.56 246 THR A CA 1
ATOM 1850 C C . THR A 1 246 ? -6.278 14.044 11.437 1.00 97.56 246 THR A C 1
ATOM 1852 O O . THR A 1 246 ? -6.755 14.754 12.320 1.00 97.56 246 THR A O 1
ATOM 1855 N N . SER A 1 247 ? -6.816 14.020 10.209 1.00 97.56 247 SER A N 1
ATOM 1856 C CA . SER A 1 247 ? -8.043 14.769 9.873 1.00 97.56 247 SER A CA 1
ATOM 1857 C C . SER A 1 247 ? -9.291 14.253 10.599 1.00 97.56 247 SER A C 1
ATOM 1859 O O . SER A 1 247 ? -10.263 14.992 10.745 1.00 97.56 247 SER A O 1
ATOM 1861 N N . CYS A 1 248 ? -9.247 13.014 11.093 1.00 97.94 248 CYS A N 1
ATOM 1862 C CA . CYS A 1 248 ? -10.286 12.386 11.902 1.00 97.94 248 CYS A CA 1
ATOM 1863 C C . CYS A 1 248 ? -9.929 12.383 13.401 1.00 97.94 248 CYS A C 1
ATOM 1865 O O . CYS A 1 248 ? -10.459 11.574 14.158 1.00 97.94 248 CYS A O 1
ATOM 1867 N N . GLY A 1 249 ? -9.008 13.254 13.837 1.00 96.56 249 GLY A N 1
ATOM 1868 C CA . GLY A 1 249 ? -8.618 13.388 15.244 1.00 96.56 249 GLY A CA 1
ATOM 1869 C C . GLY A 1 249 ? -7.882 12.177 15.824 1.00 96.56 249 GLY A C 1
ATOM 1870 O O . GLY A 1 249 ? -7.806 12.046 17.044 1.00 96.56 249 GLY A O 1
ATOM 1871 N N . LEU A 1 250 ? -7.368 11.282 14.975 1.00 97.88 250 LEU A N 1
ATOM 1872 C CA . LEU A 1 250 ? -6.547 10.154 15.397 1.00 97.88 250 LEU A CA 1
ATOM 1873 C C . LEU A 1 250 ? -5.072 10.506 15.265 1.00 97.88 250 LEU A C 1
ATOM 1875 O O . LEU A 1 250 ? -4.612 10.825 14.170 1.00 97.88 250 LEU A O 1
ATOM 1879 N N . GLU A 1 251 ? -4.328 10.373 16.359 1.00 96.56 251 GLU A N 1
ATOM 1880 C CA . GLU A 1 251 ? -2.879 10.545 16.344 1.00 96.56 251 GLU A CA 1
ATOM 1881 C C . GLU A 1 251 ? -2.185 9.195 16.130 1.00 96.56 251 GLU A C 1
ATOM 1883 O O . GLU A 1 251 ? -2.269 8.329 17.004 1.00 96.56 251 GLU A O 1
ATOM 1888 N N . PRO A 1 252 ? -1.476 8.984 15.001 1.00 95.38 252 PRO A N 1
ATOM 1889 C CA . PRO A 1 252 ? -0.850 7.698 14.691 1.00 95.38 252 PRO A CA 1
ATOM 1890 C C . PRO A 1 252 ? 0.086 7.192 15.795 1.00 95.38 252 PRO A C 1
ATOM 1892 O O . PRO A 1 252 ? 0.183 5.994 16.036 1.00 95.38 252 PRO A O 1
ATOM 1895 N N . THR A 1 253 ? 0.749 8.108 16.501 1.00 95.00 253 THR A N 1
ATOM 1896 C CA . THR A 1 253 ? 1.701 7.801 17.576 1.00 95.00 253 THR A CA 1
ATOM 1897 C C . THR A 1 253 ? 1.050 7.273 18.854 1.00 95.00 253 THR A C 1
ATOM 1899 O O . THR A 1 253 ? 1.759 6.749 19.709 1.00 95.00 253 THR A O 1
ATOM 1902 N N . GLN A 1 254 ? -0.275 7.386 18.999 1.00 95.06 254 GLN A N 1
ATOM 1903 C CA . GLN A 1 254 ? -1.011 6.815 20.131 1.00 95.06 254 GLN A CA 1
ATOM 1904 C C . GLN A 1 254 ? -1.274 5.317 19.969 1.00 95.06 254 GLN A C 1
ATOM 1906 O O . GLN A 1 254 ? -1.655 4.665 20.937 1.00 95.06 254 GLN A O 1
ATOM 1911 N N . PHE A 1 255 ? -1.085 4.767 18.769 1.00 97.25 255 PHE A N 1
ATOM 1912 C CA . PHE A 1 255 ? -1.291 3.349 18.526 1.00 97.25 255 PHE A CA 1
ATOM 1913 C C . PHE A 1 255 ? -0.009 2.562 18.755 1.00 97.25 255 PHE A C 1
ATOM 1915 O O . PHE A 1 255 ? 1.076 2.936 18.308 1.00 97.25 255 PHE A O 1
ATOM 1922 N N . ARG A 1 256 ? -0.148 1.412 19.411 1.00 97.06 256 ARG A N 1
ATOM 1923 C CA . ARG A 1 256 ? 0.922 0.432 19.540 1.00 97.06 256 ARG A CA 1
ATOM 1924 C C . ARG A 1 256 ? 1.216 -0.239 18.202 1.00 97.06 256 ARG A C 1
ATOM 1926 O O . ARG A 1 256 ? 2.382 -0.412 17.849 1.00 97.06 256 ARG A O 1
ATOM 1933 N N . ILE A 1 257 ? 0.156 -0.605 17.480 1.00 98.25 257 ILE A N 1
ATOM 1934 C CA . ILE A 1 257 ? 0.219 -1.226 16.155 1.00 98.25 257 ILE A CA 1
ATOM 1935 C C . ILE A 1 257 ? -0.783 -0.544 15.227 1.00 98.25 257 ILE A C 1
ATOM 1937 O O . ILE A 1 257 ? -1.967 -0.454 15.545 1.00 98.25 257 ILE A O 1
ATOM 1941 N N . LEU A 1 258 ? -0.320 -0.124 14.055 1.00 97.81 258 LEU A N 1
ATOM 1942 C CA . LEU A 1 258 ? -1.157 0.321 12.949 1.00 97.81 258 LEU A CA 1
ATOM 1943 C C . LEU A 1 258 ? -1.089 -0.704 11.825 1.00 97.81 258 LEU A C 1
ATOM 1945 O O . LEU A 1 258 ? -0.031 -1.268 11.568 1.00 97.81 258 LEU A O 1
ATOM 1949 N N . VAL A 1 259 ? -2.201 -0.909 11.134 1.00 97.69 259 VAL A N 1
ATOM 1950 C CA . VAL A 1 259 ? -2.247 -1.666 9.884 1.00 97.69 259 VAL A CA 1
ATOM 1951 C C . VAL A 1 259 ? -2.422 -0.685 8.732 1.00 97.69 259 VAL A C 1
ATOM 1953 O O . VAL A 1 259 ? -3.376 0.098 8.723 1.00 97.69 259 VAL A O 1
ATOM 1956 N N . ALA A 1 260 ? -1.515 -0.735 7.760 1.00 96.12 260 ALA A N 1
ATOM 1957 C CA . ALA A 1 260 ? -1.611 0.019 6.517 1.00 96.12 260 ALA A CA 1
ATOM 1958 C C . ALA A 1 260 ? -1.708 -0.936 5.327 1.00 96.12 260 ALA A C 1
ATOM 1960 O O . ALA A 1 260 ? -1.019 -1.947 5.254 1.00 96.12 260 ALA A O 1
ATOM 1961 N N . LYS A 1 261 ? -2.578 -0.599 4.379 1.00 95.00 261 LYS A N 1
ATOM 1962 C CA . LYS A 1 261 ? -2.857 -1.399 3.187 1.00 95.00 261 LYS A CA 1
ATOM 1963 C C . LYS A 1 261 ? -1.908 -1.003 2.060 1.00 95.00 261 LYS A C 1
ATOM 1965 O O . LYS A 1 261 ? -2.089 0.048 1.446 1.00 95.00 261 LYS A O 1
ATOM 1970 N N . GLY A 1 262 ? -0.868 -1.802 1.840 1.00 90.06 262 GLY A N 1
ATOM 1971 C CA . GLY A 1 262 ? 0.234 -1.461 0.943 1.00 90.06 262 GLY A CA 1
ATOM 1972 C C . GLY A 1 262 ? 1.405 -2.434 1.045 1.00 90.06 262 GLY A C 1
ATOM 1973 O O . GLY A 1 262 ? 1.354 -3.401 1.798 1.00 90.06 262 GLY A O 1
ATOM 1974 N N . VAL A 1 263 ? 2.448 -2.176 0.256 1.00 82.00 263 VAL A N 1
ATOM 1975 C CA . VAL A 1 263 ? 3.584 -3.101 0.071 1.00 82.00 263 VAL A CA 1
ATOM 1976 C C . VAL A 1 263 ? 4.907 -2.490 0.529 1.00 82.00 263 VAL A C 1
ATOM 1978 O O . VAL A 1 263 ? 5.689 -3.171 1.177 1.00 82.00 263 VAL A O 1
ATOM 1981 N N . ASN A 1 264 ? 5.120 -1.198 0.269 1.00 75.50 264 ASN A N 1
ATOM 1982 C CA . ASN A 1 264 ? 6.318 -0.464 0.679 1.00 75.50 264 ASN A CA 1
ATOM 1983 C C . ASN A 1 264 ? 5.914 0.712 1.578 1.00 75.50 264 ASN A C 1
ATOM 1985 O O . ASN A 1 264 ? 4.869 1.328 1.338 1.00 75.50 264 ASN A O 1
ATOM 1989 N N . ALA A 1 265 ? 6.729 0.996 2.596 1.00 57.19 265 ALA A N 1
ATOM 1990 C CA . ALA A 1 265 ? 6.569 2.120 3.522 1.00 57.19 265 ALA A CA 1
ATOM 1991 C C . ALA A 1 265 ? 7.523 3.270 3.181 1.00 57.19 265 ALA A C 1
ATOM 1993 O O . ALA A 1 265 ? 8.671 2.979 2.778 1.00 57.19 265 ALA A O 1
#

Secondary structure (DSSP, 8-state):
--SS--EEEEEE--S----GGGG-TTSTTTHHHHHHHHHHTTSTTEEEEEEE---TT--STT-S-EEEEEEES-HHHHHHHHHHHHHHHHHTGGGGS-----HHHHHHHHHHSSS-EEEE-GGG-GGGT--S---HHHHHHHHTT-TTEEEEEE-HHHHHHHHHH-TT-EEEEEES--S-SSS---EEEEEEEEEEE--EEE-SS--GGG--EEE--SEEEEEETTSEEEEEESS------THHHHTTT--GGG-SEEEESSS--

pLDDT: mean 95.81, std 4.39, range [57.19, 98.88]

Radius of gyration: 22.98 Å; chains: 1; bounding box: 55×38×62 Å